Protein AF-A0A3Q1G202-F1 (afdb_monomer_lite)

Secondary structure (DSSP, 8-state):
--------TTS---S--SS---S-----S--PPS--S----HHHHHHHHHHHHHHTHHHHHHH--HHHHHHHHHHTTSS-HHHHHHHHH-TT--SHHHHHHHHHHHHHHTHHHHHHHHHHHHHHH-HHHHHHHH-GGGSHHHHHHHHHHHHHHHHHHHHHHHHHHHHHHHHHHHHHHHHHHHHHHHHHHHHHHHHHHHH-

Radius of gyration: 33.55 Å; chains: 1; bounding box: 78×54×104 Å

Structure (mmCIF, N/CA/C/O backbone):
data_AF-A0A3Q1G202-F1
#
_entry.id   AF-A0A3Q1G202-F1
#
loop_
_atom_site.group_PDB
_atom_site.id
_atom_site.type_symbol
_atom_site.label_atom_id
_atom_site.label_alt_id
_atom_site.label_comp_id
_atom_site.label_asym_id
_atom_site.label_entity_id
_atom_site.label_seq_id
_atom_site.pdbx_PDB_ins_code
_atom_site.Cartn_x
_atom_site.Cartn_y
_atom_site.Cartn_z
_atom_site.occupancy
_atom_site.B_iso_or_equiv
_atom_site.auth_seq_id
_atom_site.auth_comp_id
_atom_site.auth_asym_id
_atom_site.auth_atom_id
_atom_site.pdbx_PDB_model_num
ATOM 1 N N . MET A 1 1 ? -4.069 -26.116 20.748 1.00 33.44 1 MET A N 1
ATOM 2 C CA . MET A 1 1 ? -2.860 -25.272 20.845 1.00 33.44 1 MET A CA 1
ATOM 3 C C . MET A 1 1 ? -3.284 -23.835 20.591 1.00 33.44 1 MET A C 1
ATOM 5 O O . MET A 1 1 ? -3.444 -23.448 19.443 1.00 33.44 1 MET A O 1
ATOM 9 N N . LYS A 1 2 ? -3.619 -23.105 21.659 1.00 27.55 2 LYS A N 1
ATOM 10 C CA . LYS A 1 2 ? -3.972 -21.684 21.590 1.00 27.55 2 LYS A CA 1
ATOM 11 C C . LYS A 1 2 ? -2.649 -20.923 21.587 1.00 27.55 2 LYS A C 1
ATOM 13 O O . LYS A 1 2 ? -1.862 -21.095 22.508 1.00 27.55 2 LYS A O 1
ATOM 18 N N . SER A 1 3 ? -2.348 -20.213 20.509 1.00 28.31 3 SER A N 1
ATOM 19 C CA . SER A 1 3 ? -1.181 -19.338 20.449 1.00 28.31 3 SER A CA 1
ATOM 20 C C . SER A 1 3 ? -1.475 -18.108 21.297 1.00 28.31 3 SER A C 1
ATOM 22 O O . SER A 1 3 ? -2.272 -17.265 20.884 1.00 28.31 3 SER A O 1
ATOM 24 N N . ASP A 1 4 ? -0.859 -18.040 22.473 1.00 30.12 4 ASP A N 1
ATOM 25 C CA . ASP A 1 4 ? -0.839 -16.853 23.319 1.00 30.12 4 ASP A CA 1
ATOM 26 C C . ASP A 1 4 ? -0.170 -15.711 22.545 1.00 30.12 4 ASP A C 1
ATOM 28 O O . ASP A 1 4 ? 1.050 -15.662 22.372 1.00 30.12 4 ASP A O 1
ATOM 32 N N . ILE A 1 5 ? -0.986 -14.804 22.010 1.00 34.91 5 ILE A N 1
ATOM 33 C CA . ILE A 1 5 ? -0.511 -13.542 21.450 1.00 34.91 5 ILE A CA 1
ATOM 34 C C . ILE A 1 5 ? -0.214 -12.650 22.652 1.00 34.91 5 ILE A C 1
ATOM 36 O O . ILE A 1 5 ? -1.096 -11.996 23.201 1.00 34.91 5 ILE A O 1
ATOM 40 N N . SER A 1 6 ? 1.039 -12.680 23.099 1.00 29.59 6 SER A N 1
ATOM 41 C CA . SER A 1 6 ? 1.544 -11.744 24.097 1.00 29.59 6 SER A CA 1
ATOM 42 C C . SER A 1 6 ? 1.614 -10.355 23.457 1.00 29.59 6 SER A C 1
ATOM 44 O O . SER A 1 6 ? 2.534 -10.053 22.695 1.00 29.59 6 SER A O 1
ATOM 46 N N . PHE A 1 7 ? 0.595 -9.528 23.702 1.00 37.62 7 PHE A N 1
ATOM 47 C CA . PHE A 1 7 ? 0.649 -8.103 23.388 1.00 37.62 7 PHE A CA 1
ATOM 48 C C . PHE A 1 7 ? 1.690 -7.456 24.313 1.00 37.62 7 PHE A C 1
ATOM 50 O O . PHE A 1 7 ? 1.600 -7.631 25.530 1.00 37.62 7 PHE A O 1
ATOM 57 N N . PRO A 1 8 ? 2.688 -6.717 23.797 1.00 33.97 8 PRO A N 1
ATOM 58 C CA . PRO A 1 8 ? 3.604 -5.994 24.665 1.00 33.97 8 PRO A CA 1
ATOM 59 C C . PRO A 1 8 ? 2.806 -4.989 25.505 1.00 33.97 8 PRO A C 1
ATOM 61 O O . PRO A 1 8 ? 2.030 -4.204 24.962 1.00 33.97 8 PRO A O 1
ATOM 64 N N . SER A 1 9 ? 3.023 -4.995 26.824 1.00 36.91 9 SER A N 1
ATOM 65 C CA . SER A 1 9 ? 2.368 -4.164 27.853 1.00 36.91 9 SER A CA 1
ATOM 66 C C . SER A 1 9 ? 2.629 -2.649 27.731 1.00 36.91 9 SER A C 1
ATOM 68 O O . SER A 1 9 ? 2.714 -1.940 28.726 1.00 36.91 9 SER A O 1
ATOM 70 N N . SER A 1 10 ? 2.824 -2.137 26.517 1.00 40.72 10 SER A N 1
ATOM 71 C CA . SER A 1 10 ? 3.106 -0.731 26.204 1.00 40.72 10 SER A CA 1
ATOM 72 C C . SER A 1 10 ? 1.945 -0.028 25.493 1.00 40.72 10 SER A C 1
ATOM 74 O O . SER A 1 10 ? 2.106 1.107 25.054 1.00 40.72 10 SER A O 1
ATOM 76 N N . ILE A 1 11 ? 0.783 -0.675 25.376 1.00 43.31 11 ILE A N 1
ATOM 77 C CA . ILE A 1 11 ? -0.417 -0.063 24.800 1.00 43.31 11 ILE A CA 1
ATOM 78 C C . ILE A 1 11 ? -1.182 0.593 25.953 1.00 43.31 11 ILE A C 1
ATOM 80 O O . ILE A 1 11 ? -1.826 -0.083 26.751 1.00 43.31 11 ILE A O 1
ATOM 84 N N . CYS A 1 12 ? -0.987 1.904 26.095 1.00 35.84 12 CYS A N 1
ATOM 85 C CA . CYS A 1 12 ? -1.472 2.732 27.196 1.00 35.84 12 CYS A CA 1
ATOM 86 C C . CYS A 1 12 ? -2.980 2.547 27.444 1.00 35.84 12 CYS A C 1
ATOM 88 O O . CYS A 1 12 ? -3.797 2.811 26.566 1.00 35.84 12 CYS A O 1
ATOM 90 N N . THR A 1 13 ? -3.348 2.118 28.651 1.00 47.34 13 THR A N 1
ATOM 91 C CA . THR A 1 13 ? -4.742 1.915 29.087 1.00 47.34 13 THR A CA 1
ATOM 92 C C . THR A 1 13 ? -5.104 2.711 30.346 1.00 47.34 13 THR A C 1
ATOM 94 O O . THR A 1 13 ? -6.058 2.347 31.029 1.00 47.34 13 THR A O 1
ATOM 97 N N . ASN A 1 14 ? -4.388 3.795 30.684 1.00 30.72 14 ASN A N 1
ATOM 98 C CA . ASN A 1 14 ? -4.535 4.435 32.000 1.00 30.72 14 ASN A CA 1
ATOM 99 C C . ASN A 1 14 ? -5.108 5.877 31.956 1.00 30.72 14 ASN A C 1
ATOM 101 O O . ASN A 1 14 ? -4.586 6.699 31.202 1.00 30.72 14 ASN A O 1
ATOM 105 N N . PRO A 1 15 ? -6.102 6.240 32.804 1.00 38.00 15 PRO A N 1
ATOM 106 C CA . PRO A 1 15 ? -6.688 7.591 32.908 1.00 38.00 15 PRO A CA 1
ATOM 107 C C . PRO A 1 15 ? -5.751 8.681 33.470 1.00 38.00 15 PRO A C 1
ATOM 109 O O . PRO A 1 15 ? -6.169 9.821 33.657 1.00 38.00 15 PRO A O 1
ATOM 112 N N . GLN A 1 16 ? -4.490 8.346 33.753 1.00 31.84 16 GLN A N 1
ATOM 113 C CA . GLN A 1 16 ? -3.462 9.230 34.301 1.00 31.84 16 GLN A CA 1
ATOM 114 C C . GLN A 1 16 ? -2.344 9.503 33.274 1.00 31.84 16 GLN A C 1
ATOM 116 O O . GLN A 1 16 ? -1.189 9.147 33.471 1.00 31.84 16 GLN A O 1
ATOM 121 N N . CYS A 1 17 ? -2.670 10.272 32.230 1.00 40.09 17 CYS A N 1
ATOM 122 C CA . CYS A 1 17 ? -1.770 11.340 31.750 1.00 40.09 17 CYS A CA 1
ATOM 123 C C . CYS A 1 17 ? -1.641 12.485 32.787 1.00 40.09 17 CYS A C 1
ATOM 125 O O . CYS A 1 17 ? -1.029 13.517 32.529 1.00 40.09 17 CYS A O 1
ATOM 127 N N . LEU A 1 18 ? -2.256 12.320 33.958 1.00 38.56 18 LEU A N 1
ATOM 128 C CA . LEU A 1 18 ? -2.233 13.212 35.099 1.00 38.56 18 LEU A CA 1
ATOM 129 C C . LEU A 1 18 ? -1.192 12.676 36.091 1.00 38.56 18 LEU A C 1
ATOM 131 O O . LEU A 1 18 ? -1.408 11.633 36.702 1.00 38.56 18 LEU A O 1
ATOM 135 N N . SER A 1 19 ? -0.102 13.429 36.243 1.00 39.50 19 SER A N 1
ATOM 136 C CA . SER A 1 19 ? 0.925 13.319 37.294 1.00 39.50 19 SER A CA 1
ATOM 137 C C . SER A 1 19 ? 2.091 12.348 37.040 1.00 39.50 19 SER A C 1
ATOM 139 O O . SER A 1 19 ? 2.011 11.164 37.343 1.00 39.50 19 SER A O 1
ATOM 141 N N . GLY A 1 20 ? 3.243 12.901 36.636 1.00 32.16 20 GLY A N 1
ATOM 142 C CA . GLY A 1 20 ? 4.556 12.344 36.997 1.00 32.16 20 GLY A CA 1
ATOM 143 C C . GLY A 1 20 ? 5.534 12.144 35.840 1.00 32.16 20 GLY A C 1
ATOM 144 O O . GLY A 1 20 ? 5.284 11.374 34.922 1.00 32.16 20 GLY A O 1
ATOM 145 N N . GLU A 1 21 ? 6.663 12.842 35.914 1.00 39.19 21 GLU A N 1
ATOM 146 C CA . GLU A 1 21 ? 7.720 12.938 34.906 1.00 39.19 21 GLU A CA 1
ATOM 147 C C . GLU A 1 21 ? 8.495 11.623 34.672 1.00 39.19 21 GLU A C 1
ATOM 149 O O . GLU A 1 21 ? 8.885 10.931 35.611 1.00 39.19 21 GLU A O 1
ATOM 154 N N . GLY A 1 22 ? 8.773 11.303 33.401 1.00 32.75 22 GLY A N 1
ATOM 155 C CA . GLY A 1 22 ? 9.654 10.210 32.971 1.00 32.75 22 GLY A CA 1
ATOM 156 C C . GLY A 1 22 ? 9.827 10.170 31.439 1.00 32.75 22 GLY A C 1
ATOM 157 O O . GLY A 1 22 ? 8.909 10.562 30.712 1.00 32.75 22 GLY A O 1
ATOM 158 N N . PRO A 1 23 ? 10.978 9.714 30.896 1.00 36.84 23 PRO A N 1
ATOM 159 C CA . PRO A 1 23 ? 11.325 9.886 29.486 1.00 36.84 23 PRO A CA 1
ATOM 160 C C . PRO A 1 23 ? 10.721 8.770 28.625 1.00 36.84 23 PRO A C 1
ATOM 162 O O . PRO A 1 23 ? 11.431 7.916 28.101 1.00 36.84 23 PRO A O 1
ATOM 165 N N . LYS A 1 24 ? 9.394 8.759 28.484 1.00 36.34 24 LYS A N 1
ATOM 166 C CA . LYS A 1 24 ? 8.676 8.035 27.421 1.00 36.34 24 LYS A CA 1
ATOM 167 C C . LYS A 1 24 ? 7.464 8.844 26.969 1.00 36.34 24 LYS A C 1
ATOM 169 O O . LYS A 1 24 ? 6.324 8.408 27.069 1.00 36.34 24 LYS A O 1
ATOM 174 N N . GLN A 1 25 ? 7.729 10.032 26.439 1.00 38.44 25 GLN A N 1
ATOM 175 C CA . GLN A 1 25 ? 6.770 10.745 25.603 1.00 38.44 25 GLN A CA 1
ATOM 176 C C . GLN A 1 25 ? 6.747 10.064 24.230 1.00 38.44 25 GLN A C 1
ATOM 178 O O . GLN A 1 25 ? 7.505 10.427 23.335 1.00 38.44 25 GLN A O 1
ATOM 183 N N . LYS A 1 26 ? 5.895 9.048 24.052 1.00 36.88 26 LYS A N 1
ATOM 184 C CA . LYS A 1 26 ? 5.376 8.769 22.711 1.00 36.88 26 LYS A CA 1
ATOM 185 C C . LYS A 1 26 ? 4.247 9.762 22.481 1.00 36.88 26 LYS A C 1
ATOM 187 O O . LYS A 1 26 ? 3.164 9.645 23.042 1.00 36.88 26 LYS A O 1
ATOM 192 N N . VAL A 1 27 ? 4.608 10.806 21.751 1.00 37.03 27 VAL A N 1
ATOM 193 C CA . VAL A 1 27 ? 3.749 11.879 21.265 1.00 37.03 27 VAL A CA 1
ATOM 194 C C . VAL A 1 27 ? 2.570 11.270 20.507 1.00 37.03 27 VAL A C 1
ATOM 196 O O . VAL A 1 27 ? 2.770 10.419 19.645 1.00 37.03 27 VAL A O 1
ATOM 199 N N . CYS A 1 28 ? 1.355 11.718 20.822 1.00 34.19 28 CYS A N 1
ATOM 200 C CA . CYS A 1 28 ? 0.186 11.525 19.974 1.00 34.19 28 CYS A CA 1
ATOM 201 C C . CYS A 1 28 ? 0.532 12.035 18.567 1.00 34.19 28 CYS A C 1
ATOM 203 O O . CYS A 1 28 ? 0.792 13.231 18.407 1.00 34.19 28 CYS A O 1
ATOM 205 N N . LEU A 1 29 ? 0.573 11.160 17.560 1.00 37.09 29 LEU A N 1
ATOM 206 C CA . LEU A 1 29 ? 0.795 11.553 16.168 1.00 37.09 29 LEU A CA 1
ATOM 207 C C . LEU A 1 29 ? -0.446 12.263 15.613 1.00 37.09 29 LEU A C 1
ATOM 209 O O . LEU A 1 29 ? -1.260 11.689 14.915 1.00 37.09 29 LEU A O 1
ATOM 213 N N . PHE A 1 30 ? -0.568 13.533 15.985 1.00 37.12 30 PHE A N 1
ATOM 214 C CA . PHE A 1 30 ? -1.149 14.640 15.225 1.00 37.12 30 PHE A CA 1
ATOM 215 C C . PHE A 1 30 ? -0.473 15.913 15.759 1.00 37.12 30 PHE A C 1
ATOM 217 O O . PHE A 1 30 ? -1.104 16.829 16.286 1.00 37.12 30 PHE A O 1
ATOM 224 N N . ARG A 1 31 ? 0.866 15.940 15.735 1.00 35.56 31 ARG A N 1
ATOM 225 C CA . ARG A 1 31 ? 1.614 17.132 16.136 1.00 35.56 31 ARG A CA 1
ATOM 226 C C . ARG A 1 31 ? 1.582 18.104 14.961 1.00 35.56 31 ARG A C 1
ATOM 228 O O . ARG A 1 31 ? 2.253 17.876 13.960 1.00 35.56 31 ARG A O 1
ATOM 235 N N . GLY A 1 32 ? 0.769 19.153 15.090 1.00 34.50 32 GLY A N 1
ATOM 236 C CA . GLY A 1 32 ? 0.742 20.276 14.159 1.00 34.50 32 GLY A CA 1
ATOM 237 C C . GLY A 1 32 ? 2.158 20.781 13.877 1.00 34.50 32 GLY A C 1
ATOM 238 O O . GLY A 1 32 ? 2.907 21.103 14.802 1.00 34.50 32 GLY A O 1
ATOM 239 N N . GLY A 1 33 ? 2.527 20.778 12.596 1.00 30.11 33 GLY A N 1
ATOM 240 C CA . GLY A 1 33 ? 3.707 21.472 12.091 1.00 30.11 33 GLY A CA 1
ATOM 241 C C . GLY A 1 33 ? 3.493 22.990 12.097 1.00 30.11 33 GLY A C 1
ATOM 242 O O . GLY A 1 33 ? 2.350 23.440 12.209 1.00 30.11 33 GLY A O 1
ATOM 243 N N . PRO A 1 34 ? 4.576 23.782 12.014 1.00 34.47 34 PRO A N 1
ATOM 244 C CA . PRO A 1 34 ? 4.500 25.231 12.083 1.00 34.47 34 PRO A CA 1
ATOM 245 C C . PRO A 1 34 ? 3.726 25.778 10.886 1.00 34.47 34 PRO A C 1
ATOM 247 O O . PRO A 1 34 ? 3.812 25.270 9.768 1.00 34.47 34 PRO A O 1
ATOM 250 N N . GLU A 1 35 ? 2.960 26.812 11.190 1.00 37.78 35 GLU A N 1
ATOM 251 C CA . GLU A 1 35 ? 1.991 27.481 10.339 1.00 37.78 35 GLU A CA 1
ATOM 252 C C . GLU A 1 35 ? 2.574 27.804 8.958 1.00 37.78 35 GLU A C 1
ATOM 254 O O . GLU A 1 35 ? 3.438 28.662 8.792 1.00 37.78 35 GLU A O 1
ATOM 259 N N . THR A 1 36 ? 2.094 27.067 7.964 1.00 35.00 36 THR A N 1
ATOM 260 C CA . THR A 1 36 ? 2.139 27.438 6.552 1.00 35.00 36 THR A CA 1
ATOM 261 C C . THR A 1 36 ? 0.691 27.409 6.081 1.00 35.00 36 THR A C 1
ATOM 263 O O . THR A 1 36 ? -0.061 26.512 6.463 1.00 35.00 36 THR A O 1
ATOM 266 N N . GLU A 1 37 ? 0.283 28.464 5.382 1.00 43.03 37 GLU A N 1
ATOM 267 C CA . GLU A 1 37 ? -1.092 28.812 5.007 1.00 43.03 37 GLU A CA 1
ATOM 268 C C . GLU A 1 37 ? -1.784 27.748 4.131 1.00 43.03 37 GLU A C 1
ATOM 270 O O . GLU A 1 37 ? -1.999 27.957 2.945 1.00 43.03 37 GLU A O 1
ATOM 275 N N . ASP A 1 38 ? -2.177 26.622 4.724 1.00 41.91 38 ASP A N 1
ATOM 276 C CA . ASP A 1 38 ? -3.130 25.672 4.145 1.00 41.91 38 ASP A CA 1
ATOM 277 C C . ASP A 1 38 ? -4.126 25.263 5.238 1.00 41.91 38 ASP A C 1
ATOM 279 O O . ASP A 1 38 ? -3.951 24.299 6.000 1.00 41.91 38 ASP A O 1
ATOM 283 N N . SER A 1 39 ? -5.157 26.099 5.383 1.00 43.28 39 SER A N 1
ATOM 284 C CA . SER A 1 39 ? -6.209 25.964 6.392 1.00 43.28 39 SER A CA 1
ATOM 285 C C . SER A 1 39 ? -7.243 24.925 5.953 1.00 43.28 39 SER A C 1
ATOM 287 O O . SER A 1 39 ? -8.406 25.238 5.727 1.00 43.28 39 SER A O 1
ATOM 289 N N . LEU A 1 40 ? -6.804 23.674 5.818 1.00 46.91 40 LEU A N 1
ATOM 290 C CA . LEU A 1 40 ? -7.715 22.535 5.812 1.00 46.91 40 LEU A CA 1
ATOM 291 C C . LEU A 1 40 ? -8.044 22.185 7.260 1.00 46.91 40 LEU A C 1
ATOM 293 O O . LEU A 1 40 ? -7.155 21.909 8.078 1.00 46.91 40 LEU A O 1
ATOM 297 N N . THR A 1 41 ? -9.331 22.215 7.577 1.00 54.09 41 THR A N 1
ATOM 298 C CA . THR A 1 41 ? -9.874 21.843 8.878 1.00 54.09 41 THR A CA 1
ATOM 299 C C . THR A 1 41 ? -9.540 20.376 9.196 1.00 54.09 41 THR A C 1
ATOM 301 O O . THR A 1 41 ? -9.377 19.538 8.310 1.00 54.09 41 THR A O 1
ATOM 304 N N . PHE A 1 42 ? -9.412 20.028 10.481 1.00 54.94 42 PHE A N 1
ATOM 305 C CA . PHE A 1 42 ? -9.111 18.653 10.923 1.00 54.94 42 PHE A CA 1
ATOM 306 C C . PHE A 1 42 ? -10.007 17.559 10.282 1.00 54.94 42 PHE A C 1
ATOM 308 O O . PHE A 1 42 ? -9.477 16.498 9.942 1.00 54.94 42 PHE A O 1
ATOM 315 N N . PRO A 1 43 ? -11.319 17.788 10.052 1.00 58.31 43 PRO A N 1
ATOM 316 C CA . PRO A 1 43 ? -12.175 16.864 9.304 1.00 58.31 43 PRO A CA 1
ATOM 317 C C . PRO A 1 43 ? -11.774 16.694 7.831 1.00 58.31 43 PRO A C 1
ATOM 319 O O . PRO A 1 43 ? -11.769 15.569 7.343 1.00 58.31 43 PRO A O 1
ATOM 322 N N . GLU A 1 44 ? -11.391 17.770 7.138 1.00 58.97 44 GLU A N 1
ATOM 323 C CA . GLU A 1 44 ? -10.982 17.721 5.722 1.00 58.97 44 GLU A CA 1
ATOM 324 C C . GLU A 1 44 ? -9.701 16.900 5.545 1.00 58.97 44 GLU A C 1
ATOM 326 O O . GLU A 1 44 ? -9.630 16.041 4.670 1.00 58.97 44 GLU A O 1
ATOM 331 N N . ARG A 1 45 ? -8.733 17.047 6.459 1.00 65.81 45 ARG A N 1
ATOM 332 C CA . ARG A 1 45 ? -7.525 16.201 6.473 1.00 65.81 45 ARG A CA 1
ATOM 333 C C . ARG A 1 45 ? -7.831 14.722 6.731 1.00 65.81 45 ARG A C 1
ATOM 335 O O . ARG A 1 45 ? -7.111 13.851 6.244 1.00 65.81 45 ARG 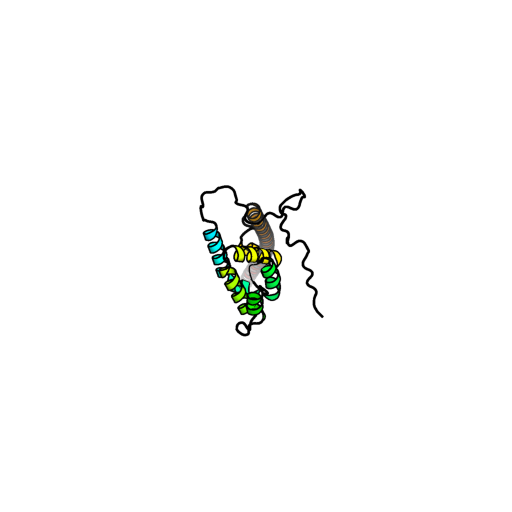A O 1
ATOM 342 N N . CYS A 1 46 ? -8.871 14.423 7.511 1.00 71.00 46 CYS A N 1
ATOM 343 C CA . CYS A 1 46 ? -9.298 13.043 7.743 1.00 71.00 46 CYS A CA 1
ATOM 344 C C . CYS A 1 46 ? -9.933 12.428 6.490 1.00 71.00 46 CYS A C 1
ATOM 346 O O . CYS A 1 46 ? -9.642 11.275 6.179 1.00 71.00 46 CYS A O 1
ATOM 348 N N . GLU A 1 47 ? -10.761 13.184 5.768 1.00 74.25 47 GLU A N 1
ATOM 349 C CA . GLU A 1 47 ? -11.342 12.729 4.498 1.00 74.25 47 GLU A CA 1
ATOM 350 C C . GLU A 1 47 ? -10.259 12.506 3.435 1.00 74.25 47 GLU A C 1
ATOM 352 O O . GLU A 1 47 ? -10.229 11.440 2.827 1.00 74.25 47 GLU A O 1
ATOM 357 N N . GLU A 1 48 ? -9.283 13.409 3.296 1.00 74.69 48 GLU A N 1
ATOM 358 C CA . GLU A 1 48 ? -8.164 13.222 2.356 1.00 74.69 48 GLU A CA 1
ATOM 359 C C . GLU A 1 48 ? -7.360 11.942 2.625 1.00 74.69 48 GLU A C 1
ATOM 361 O O . GLU A 1 48 ? -6.942 11.235 1.703 1.00 74.69 48 GLU A O 1
ATOM 366 N N . LEU A 1 49 ? -7.120 11.622 3.898 1.00 76.12 49 LEU A N 1
ATOM 367 C CA . LEU A 1 49 ? -6.427 10.393 4.279 1.00 76.12 49 LEU A CA 1
ATOM 368 C C . LEU A 1 49 ? -7.286 9.155 4.011 1.00 76.12 49 LEU A C 1
ATOM 370 O O . LEU A 1 49 ? -6.759 8.149 3.530 1.00 76.12 49 LEU A O 1
ATOM 374 N N . TRP A 1 50 ? -8.593 9.220 4.262 1.00 85.31 50 TRP A N 1
ATOM 375 C CA . TRP A 1 50 ? -9.513 8.149 3.882 1.00 85.31 50 TRP A CA 1
ATOM 376 C C . TRP A 1 50 ? -9.580 7.950 2.367 1.00 85.31 50 TRP A C 1
ATOM 378 O O . TRP A 1 50 ? -9.594 6.804 1.919 1.00 85.31 50 TRP A O 1
ATOM 388 N N . ASP A 1 51 ? -9.526 9.017 1.573 1.00 83.19 51 ASP A N 1
ATOM 389 C CA . ASP A 1 51 ? -9.476 8.938 0.112 1.00 83.19 51 ASP A CA 1
ATOM 390 C C . ASP A 1 51 ? -8.195 8.247 -0.375 1.00 83.19 51 ASP A C 1
ATOM 392 O O . ASP A 1 51 ? -8.234 7.399 -1.274 1.00 83.19 51 ASP A O 1
ATOM 396 N N . ARG A 1 52 ? -7.051 8.516 0.270 1.00 80.44 52 ARG A N 1
ATOM 397 C CA . ARG A 1 52 ? -5.801 7.778 0.007 1.00 80.44 52 ARG A CA 1
ATOM 398 C C . ARG A 1 52 ? -5.932 6.300 0.364 1.00 80.44 52 ARG A C 1
ATOM 400 O O . ARG A 1 52 ? -5.506 5.447 -0.419 1.00 80.44 52 ARG A O 1
ATOM 407 N N . VAL A 1 53 ? -6.529 5.990 1.516 1.00 85.38 53 VAL A N 1
ATOM 408 C CA . VAL A 1 53 ? -6.813 4.611 1.948 1.00 85.38 53 VAL A CA 1
ATOM 409 C C . VAL A 1 53 ? -7.715 3.902 0.937 1.00 85.38 53 VAL A C 1
ATOM 411 O O . VAL A 1 53 ? -7.424 2.762 0.566 1.00 85.38 53 VAL A O 1
ATOM 414 N N . GLU A 1 54 ? -8.743 4.579 0.423 1.00 86.44 54 GLU A N 1
ATOM 415 C CA . GLU A 1 54 ? -9.646 4.041 -0.594 1.00 86.44 54 GLU A CA 1
ATOM 416 C C . GLU A 1 54 ? -8.906 3.781 -1.918 1.00 86.44 54 GLU A C 1
ATOM 418 O O . GLU A 1 54 ? -9.030 2.701 -2.503 1.00 86.44 54 GLU A O 1
ATOM 423 N N . GLY A 1 55 ? -8.024 4.697 -2.336 1.00 83.50 55 GLY A N 1
ATOM 424 C CA . GLY A 1 55 ? -7.187 4.540 -3.531 1.00 83.50 55 GLY A CA 1
ATOM 425 C C . GLY A 1 55 ? -6.292 3.291 -3.505 1.00 83.50 55 GLY A C 1
ATOM 426 O O . GLY A 1 55 ? -6.062 2.650 -4.536 1.00 83.50 55 GLY A O 1
ATOM 427 N N . VAL A 1 56 ? -5.827 2.870 -2.323 1.00 83.75 56 VAL A N 1
ATOM 428 C CA . VAL A 1 56 ? -5.038 1.634 -2.148 1.00 83.75 56 VAL A CA 1
ATOM 429 C C . VAL A 1 56 ? -5.817 0.487 -1.498 1.00 83.75 56 VAL A C 1
ATOM 431 O O . VAL A 1 56 ? -5.225 -0.554 -1.193 1.00 83.75 56 VAL A O 1
ATOM 434 N N . ARG A 1 57 ? -7.145 0.591 -1.367 1.00 88.00 57 ARG A N 1
ATOM 435 C CA . ARG A 1 57 ? -8.001 -0.402 -0.690 1.00 88.00 57 ARG A CA 1
ATOM 436 C C . ARG A 1 57 ? -7.812 -1.822 -1.210 1.00 88.00 57 ARG A C 1
ATOM 438 O O . ARG A 1 57 ? -7.707 -2.767 -0.430 1.00 88.00 57 ARG A O 1
ATOM 445 N N . HIS A 1 58 ? -7.700 -1.987 -2.526 1.00 84.56 58 HIS A N 1
ATOM 446 C CA . HIS A 1 58 ? -7.428 -3.277 -3.175 1.00 84.56 58 HIS A CA 1
ATOM 447 C C . HIS A 1 58 ? -6.112 -3.943 -2.717 1.00 84.56 58 HIS A C 1
ATOM 449 O O . HIS A 1 58 ? -6.024 -5.169 -2.654 1.00 84.56 58 HIS A O 1
ATOM 455 N N . LYS A 1 59 ? -5.078 -3.158 -2.386 1.00 84.12 59 LYS A N 1
ATOM 456 C CA . LYS A 1 59 ? -3.808 -3.657 -1.837 1.00 84.12 59 LYS A CA 1
ATOM 457 C C . LYS A 1 59 ? -3.950 -3.931 -0.347 1.00 84.12 59 LYS A C 1
ATOM 459 O O . LYS A 1 59 ? -3.585 -5.020 0.090 1.00 84.12 59 LYS A O 1
ATOM 464 N N . LEU A 1 60 ? -4.537 -2.991 0.396 1.00 86.12 60 LEU A N 1
ATOM 465 C CA . LEU A 1 60 ? -4.740 -3.095 1.841 1.00 86.12 60 LEU A CA 1
ATOM 466 C C . LEU A 1 60 ? -5.554 -4.336 2.213 1.00 86.12 60 LEU A C 1
ATOM 468 O O . LEU A 1 60 ? -5.100 -5.170 2.986 1.00 86.12 60 LEU A O 1
ATOM 472 N N . THR A 1 61 ? -6.710 -4.544 1.593 1.00 88.00 61 THR A N 1
ATOM 473 C CA . THR A 1 61 ? -7.581 -5.700 1.883 1.00 88.00 61 THR A CA 1
ATOM 474 C C . THR A 1 61 ? -6.917 -7.061 1.630 1.00 88.00 61 THR A C 1
ATOM 476 O O . THR A 1 61 ? -7.295 -8.062 2.240 1.00 88.00 61 THR A O 1
ATOM 479 N N . ARG A 1 62 ? -5.891 -7.129 0.771 1.00 85.00 62 ARG A N 1
ATOM 480 C CA . ARG A 1 62 ? -5.127 -8.363 0.521 1.00 85.00 62 ARG A CA 1
ATOM 481 C C . ARG A 1 62 ? -4.120 -8.678 1.618 1.00 85.00 62 ARG A C 1
ATOM 483 O O . ARG A 1 62 ? -3.888 -9.861 1.886 1.00 85.00 62 ARG A O 1
ATOM 490 N N . ILE A 1 63 ? -3.521 -7.653 2.216 1.00 82.75 63 ILE A N 1
ATOM 491 C CA . ILE A 1 63 ? -2.462 -7.793 3.222 1.00 82.75 63 ILE A CA 1
ATOM 492 C C . ILE A 1 63 ? -3.001 -7.762 4.653 1.00 82.75 63 ILE A C 1
ATOM 494 O O . ILE A 1 63 ? -2.445 -8.433 5.521 1.00 82.75 63 ILE A O 1
ATOM 498 N N . LEU A 1 64 ? -4.096 -7.032 4.880 1.00 85.81 64 LEU A N 1
ATOM 499 C CA . LEU A 1 64 ? -4.708 -6.875 6.187 1.00 85.81 64 LEU A CA 1
ATOM 500 C C . LEU A 1 64 ? -5.279 -8.212 6.650 1.00 85.81 64 LEU A C 1
ATOM 502 O O . LEU A 1 64 ? -5.918 -8.955 5.896 1.00 85.81 64 LEU A O 1
ATOM 506 N N . ASN A 1 65 ? -5.055 -8.506 7.925 1.00 83.81 65 ASN A N 1
ATOM 507 C CA . ASN A 1 65 ? -5.659 -9.644 8.590 1.00 83.81 65 ASN A CA 1
ATOM 508 C C . ASN A 1 65 ? -6.603 -9.141 9.689 1.00 83.81 65 ASN A C 1
ATOM 510 O O . ASN A 1 65 ? -6.116 -8.773 10.760 1.00 83.81 65 ASN A O 1
ATOM 514 N N . PRO A 1 66 ? -7.929 -9.154 9.455 1.00 84.81 66 PRO A N 1
ATOM 515 C CA . PRO A 1 66 ? -8.909 -8.652 10.414 1.00 84.81 66 PRO A CA 1
ATOM 516 C C . PRO A 1 66 ? -8.764 -9.278 11.800 1.00 84.81 66 PRO A C 1
ATOM 518 O O . PRO A 1 66 ? -8.748 -8.554 12.781 1.00 84.81 66 PRO A O 1
ATOM 521 N N . ALA A 1 67 ? -8.497 -10.586 11.883 1.00 83.75 67 ALA A N 1
ATOM 522 C CA . ALA A 1 67 ? -8.343 -11.297 13.157 1.00 83.75 67 ALA A CA 1
ATOM 523 C C . ALA A 1 67 ? -7.157 -10.814 14.016 1.00 83.75 67 ALA A C 1
ATOM 525 O O . ALA A 1 67 ? -7.107 -11.091 15.209 1.00 83.75 67 ALA A O 1
ATOM 526 N N . LYS A 1 68 ? -6.175 -10.124 13.418 1.00 82.75 68 LYS A N 1
ATOM 527 C CA . LYS A 1 68 ? -5.062 -9.503 14.158 1.00 82.75 68 LYS A CA 1
ATOM 528 C C . LYS A 1 68 ? -5.359 -8.062 14.566 1.00 82.75 68 LYS A C 1
ATOM 530 O O . LYS A 1 68 ? -4.757 -7.563 15.509 1.00 82.75 68 LYS A O 1
ATOM 535 N N . LEU A 1 69 ? -6.251 -7.398 13.836 1.00 82.56 69 LEU A N 1
ATOM 536 C CA . LEU A 1 69 ? -6.556 -5.981 13.996 1.00 82.56 69 LEU A CA 1
ATOM 537 C C . LEU A 1 69 ? -7.728 -5.768 14.956 1.00 82.56 69 LEU A C 1
ATOM 539 O O . LEU A 1 69 ? -7.658 -4.865 15.784 1.00 82.56 69 LEU A O 1
ATOM 543 N N . THR A 1 70 ? -8.765 -6.612 14.902 1.00 83.62 70 THR A N 1
ATOM 544 C CA . THR A 1 70 ? -9.979 -6.454 15.720 1.00 83.62 70 THR A CA 1
ATOM 545 C C . THR A 1 70 ? -9.716 -6.362 17.228 1.00 83.62 70 THR A C 1
ATOM 547 O O . THR A 1 70 ? -10.305 -5.472 17.842 1.00 83.62 70 THR A O 1
ATOM 550 N N . PRO A 1 71 ? -8.779 -7.115 17.850 1.00 81.69 71 PRO A N 1
ATOM 551 C CA . PRO A 1 71 ? -8.548 -6.985 19.292 1.00 81.69 71 PRO A CA 1
ATOM 552 C C . PRO A 1 71 ? -7.985 -5.609 19.674 1.00 81.69 71 PRO A C 1
ATOM 554 O O . PRO A 1 71 ? -8.362 -5.030 20.691 1.00 81.69 71 PRO A O 1
ATOM 557 N N . TYR A 1 72 ? -7.108 -5.060 18.829 1.00 79.00 72 TYR A N 1
ATOM 558 C CA . TYR A 1 72 ? -6.531 -3.733 19.029 1.00 79.00 72 TYR A CA 1
ATOM 559 C C . TYR A 1 72 ? -7.572 -2.629 18.794 1.00 79.00 72 TYR A C 1
ATOM 561 O O . TYR A 1 72 ? -7.708 -1.710 19.596 1.00 79.00 72 TYR A O 1
ATOM 569 N N . LEU A 1 73 ? -8.382 -2.757 17.745 1.00 83.62 73 LEU A N 1
ATOM 570 C CA . LEU A 1 73 ? -9.446 -1.798 17.445 1.00 83.62 73 LEU A CA 1
ATOM 571 C C . LEU A 1 73 ? -10.533 -1.779 18.544 1.00 83.62 73 LEU A C 1
ATOM 573 O O . LEU A 1 73 ? -11.039 -0.708 18.894 1.00 83.62 73 LEU A O 1
ATOM 577 N N . ARG A 1 74 ? -10.833 -2.929 19.168 1.00 83.31 74 ARG A N 1
ATOM 578 C CA . ARG A 1 74 ? -11.680 -2.995 20.373 1.00 83.31 74 ARG A CA 1
ATOM 579 C C . ARG A 1 74 ? -11.047 -2.275 21.560 1.00 83.31 74 ARG A C 1
ATOM 581 O O . ARG A 1 74 ? -11.737 -1.537 22.263 1.00 83.31 74 ARG A O 1
ATOM 588 N N . GLN A 1 75 ? -9.737 -2.425 21.766 1.00 75.69 75 GLN A N 1
ATOM 589 C CA . GLN A 1 75 ? -9.007 -1.710 22.820 1.00 75.69 75 GLN A CA 1
ATOM 590 C C . GLN A 1 75 ? -9.071 -0.185 22.632 1.00 75.69 75 GLN A C 1
ATOM 592 O O . GLN A 1 75 ? -9.261 0.549 23.603 1.00 75.69 75 GLN A O 1
ATOM 597 N N . CYS A 1 76 ? -8.998 0.288 21.387 1.00 75.69 76 CYS A N 1
ATOM 598 C CA . CYS A 1 76 ? -9.154 1.701 21.033 1.00 75.69 76 CYS A CA 1
ATOM 599 C C . CYS A 1 76 ? -10.608 2.212 21.131 1.00 75.69 76 CYS A C 1
ATOM 601 O O . CYS A 1 76 ? -10.851 3.409 20.945 1.00 75.69 76 CYS A O 1
ATOM 603 N N . LYS A 1 77 ? -11.579 1.336 21.440 1.00 80.88 77 LYS A N 1
ATOM 604 C CA . LYS A 1 77 ? -13.021 1.639 21.488 1.00 80.88 77 LYS A CA 1
ATOM 605 C C . LYS A 1 77 ? -13.522 2.283 20.192 1.00 80.88 77 LYS A C 1
ATOM 607 O O . LYS A 1 77 ? -14.253 3.278 20.242 1.00 80.88 77 LYS A O 1
ATOM 612 N N . VAL A 1 78 ? -13.044 1.773 19.055 1.00 85.44 78 VAL A N 1
ATOM 613 C CA . VAL A 1 78 ? -13.520 2.167 17.718 1.00 85.44 78 VAL A CA 1
ATOM 614 C C . VAL A 1 78 ? -14.417 1.105 17.096 1.00 85.44 78 VAL A C 1
ATOM 616 O O . VAL A 1 78 ? -15.212 1.435 16.234 1.00 85.44 78 VAL A O 1
ATOM 619 N N . ILE A 1 79 ? -14.320 -0.142 17.547 1.00 86.62 79 ILE A N 1
ATOM 620 C CA . ILE A 1 79 ? -15.258 -1.211 17.200 1.00 86.62 79 ILE A CA 1
ATOM 621 C C . ILE A 1 79 ? -15.697 -1.910 18.486 1.00 86.62 79 ILE A C 1
ATOM 623 O O . ILE A 1 79 ? -14.943 -1.922 19.470 1.00 86.62 79 ILE A O 1
ATOM 627 N N . ASP A 1 80 ? -16.894 -2.482 18.488 1.00 87.31 80 ASP A N 1
ATOM 628 C CA . ASP A 1 80 ? -17.410 -3.265 19.609 1.00 87.31 80 ASP A CA 1
ATOM 629 C C . ASP A 1 80 ? -17.315 -4.788 19.367 1.00 87.31 80 ASP A C 1
ATOM 631 O O . ASP A 1 80 ? -16.633 -5.262 18.456 1.00 87.31 80 ASP A O 1
ATOM 635 N N . GLU A 1 81 ? -17.912 -5.577 20.265 1.00 85.69 81 GLU A N 1
ATOM 636 C CA . GLU A 1 81 ? -17.948 -7.043 20.147 1.00 85.69 81 GLU A CA 1
ATOM 637 C C . GLU A 1 81 ? -18.779 -7.508 18.956 1.00 85.69 81 GLU A C 1
ATOM 639 O O . GLU A 1 81 ? -18.425 -8.482 18.297 1.00 85.69 81 GLU A O 1
ATOM 644 N N . GLN A 1 82 ? -19.854 -6.780 18.662 1.00 87.12 82 GLN A N 1
ATOM 645 C CA . GLN A 1 82 ? -20.764 -7.102 17.579 1.00 87.12 82 GLN A CA 1
ATOM 646 C C . GLN A 1 82 ? -20.107 -6.824 16.224 1.00 87.12 82 GLN A C 1
ATOM 648 O O . GLN A 1 82 ? -20.182 -7.668 15.334 1.00 87.12 82 GLN A O 1
ATOM 653 N N . ASP A 1 83 ? -19.406 -5.699 16.091 1.00 88.69 83 ASP A N 1
ATOM 654 C CA . ASP A 1 83 ? -18.602 -5.352 14.920 1.00 88.69 83 ASP A CA 1
ATOM 655 C C . ASP A 1 83 ? -17.492 -6.387 14.674 1.00 88.69 83 ASP A C 1
ATOM 657 O O . ASP A 1 83 ? -17.238 -6.791 13.535 1.00 88.69 83 ASP A O 1
ATOM 661 N N . GLU A 1 84 ? -16.815 -6.842 15.737 1.00 87.12 84 GLU A N 1
ATOM 662 C CA . GLU A 1 84 ? -15.800 -7.893 15.631 1.00 87.12 84 GLU A CA 1
ATOM 663 C C . GLU A 1 84 ? -16.406 -9.214 15.141 1.00 87.12 84 GLU A C 1
ATOM 665 O O . GLU A 1 84 ? -15.879 -9.815 14.197 1.00 87.12 84 GLU A O 1
ATOM 670 N N . ASP A 1 85 ? -17.513 -9.654 15.739 1.00 86.00 85 ASP A N 1
ATOM 671 C CA . ASP A 1 85 ? -18.204 -10.873 15.323 1.00 86.00 85 ASP A CA 1
ATOM 672 C C . ASP A 1 85 ? -18.740 -10.766 13.892 1.00 86.00 85 ASP A C 1
ATOM 674 O O . ASP A 1 85 ? -18.643 -11.722 13.116 1.00 86.00 85 ASP A O 1
ATOM 678 N N . GLU A 1 86 ? -19.232 -9.595 13.491 1.00 87.62 86 GLU A N 1
ATOM 679 C CA . GLU A 1 86 ? -19.672 -9.343 12.124 1.00 87.62 86 GLU A CA 1
ATOM 680 C C . GLU A 1 86 ? -18.512 -9.492 11.128 1.00 87.62 86 GLU A C 1
ATOM 682 O O . GLU A 1 86 ? -18.645 -10.153 10.096 1.00 87.62 86 GLU A O 1
ATOM 687 N N . VAL A 1 87 ? -17.339 -8.940 11.440 1.00 88.38 87 VAL A N 1
ATOM 688 C CA . VAL A 1 87 ? -16.167 -9.026 10.560 1.00 88.38 87 VAL A CA 1
ATOM 689 C C . VAL A 1 87 ? -15.577 -10.439 10.535 1.00 88.38 87 VAL A C 1
ATOM 691 O O . VAL A 1 87 ? -15.159 -10.915 9.473 1.00 88.38 87 VAL A O 1
ATOM 694 N N . LEU A 1 88 ? -15.501 -11.127 11.678 1.00 86.00 88 LEU A N 1
ATOM 695 C CA . LEU A 1 88 ? -14.800 -12.409 11.792 1.00 86.00 88 LEU A CA 1
ATOM 696 C C . LEU A 1 88 ? -15.683 -13.621 11.494 1.00 86.00 88 LEU A C 1
ATOM 698 O O . LEU A 1 88 ? -15.203 -14.553 10.837 1.00 86.00 88 LEU A O 1
ATOM 702 N N . ASN A 1 89 ? -16.941 -13.608 11.928 1.00 83.44 89 ASN A N 1
ATOM 703 C CA . ASN A 1 89 ? -17.809 -14.786 11.969 1.00 83.44 89 ASN A CA 1
ATOM 704 C C . ASN A 1 89 ? -18.992 -14.718 10.988 1.00 83.44 89 ASN A C 1
ATOM 706 O O . ASN A 1 89 ? -19.618 -15.747 10.732 1.00 83.44 89 ASN A O 1
ATOM 710 N N . SER A 1 90 ? -19.273 -13.561 10.374 1.00 82.19 90 SER A N 1
ATOM 711 C CA . SER A 1 90 ? -20.357 -13.447 9.389 1.00 82.19 90 SER A CA 1
ATOM 712 C C . SER A 1 90 ? -20.116 -14.296 8.136 1.00 82.19 90 SER A C 1
ATOM 714 O O . SER A 1 90 ? -19.049 -14.267 7.512 1.00 82.19 90 SER A O 1
ATOM 716 N N . THR A 1 91 ? -21.159 -15.011 7.711 1.00 78.19 91 THR A N 1
ATOM 717 C CA . THR A 1 91 ? -21.194 -15.778 6.455 1.00 78.19 91 THR A CA 1
ATOM 718 C C . THR A 1 91 ? -21.292 -14.885 5.216 1.00 78.19 91 THR A C 1
ATOM 720 O O . THR A 1 91 ? -21.044 -15.357 4.107 1.00 78.19 91 THR A O 1
ATOM 723 N N . GLN A 1 92 ? -21.592 -13.592 5.390 1.00 75.50 92 GLN A N 1
ATOM 724 C CA . GLN A 1 92 ? -21.680 -12.610 4.302 1.00 75.50 92 GLN A CA 1
ATOM 725 C C . GLN A 1 92 ? -20.312 -12.293 3.677 1.00 75.50 92 GLN A C 1
ATOM 727 O O . GLN A 1 92 ? -20.238 -11.859 2.528 1.00 75.50 92 GLN A O 1
ATOM 732 N N . TYR A 1 93 ? -19.219 -12.556 4.403 1.00 77.31 93 TYR A N 1
ATOM 733 C CA . TYR A 1 93 ? -17.852 -12.258 3.974 1.00 77.31 93 TYR A CA 1
ATOM 734 C C . TYR A 1 93 ? -16.987 -13.526 3.995 1.00 77.31 93 TYR A C 1
ATOM 736 O O . TYR A 1 93 ? -16.125 -13.686 4.860 1.00 77.31 93 TYR A O 1
ATOM 744 N N . PRO A 1 94 ? -17.172 -14.456 3.040 1.00 72.62 94 PRO A N 1
ATOM 745 C CA . PRO A 1 94 ? -16.489 -15.751 3.065 1.00 72.62 94 PRO A CA 1
ATOM 746 C C . PRO A 1 94 ? -14.968 -15.631 2.879 1.00 72.62 94 PRO A C 1
ATOM 748 O O . PRO A 1 94 ? -14.211 -16.494 3.322 1.00 72.62 94 PRO A O 1
ATOM 751 N N . LEU A 1 95 ? -14.497 -14.553 2.245 1.00 84.25 95 LEU A N 1
ATOM 752 C CA . LEU A 1 95 ? -13.084 -14.323 1.952 1.00 84.25 95 LEU A CA 1
ATOM 753 C C . LEU A 1 95 ? -12.467 -13.313 2.923 1.00 84.25 95 LEU A C 1
ATOM 755 O O . LEU A 1 95 ? -13.073 -12.293 3.245 1.00 84.25 95 LEU A O 1
ATOM 759 N N . ARG A 1 96 ? -11.197 -13.526 3.301 1.00 86.06 96 ARG A N 1
ATOM 760 C CA . ARG A 1 96 ? -10.427 -12.584 4.142 1.00 86.06 96 ARG A CA 1
ATOM 761 C C . ARG A 1 96 ? -10.414 -11.162 3.573 1.00 86.06 96 ARG A C 1
ATOM 763 O O . ARG A 1 96 ? -10.490 -10.205 4.330 1.00 86.06 96 ARG A O 1
ATOM 770 N N . ILE A 1 97 ? -10.334 -11.044 2.249 1.00 85.94 97 ILE A N 1
ATOM 771 C CA . ILE A 1 97 ? -10.337 -9.759 1.537 1.00 85.94 97 ILE A CA 1
ATOM 772 C C . ILE A 1 97 ? -11.666 -9.029 1.763 1.00 85.94 97 ILE A C 1
ATOM 774 O O . ILE A 1 97 ? -11.662 -7.842 2.072 1.00 85.94 97 ILE A O 1
ATOM 778 N N . SER A 1 98 ? -12.793 -9.743 1.686 1.00 86.50 98 SER A N 1
ATOM 779 C CA . SER A 1 98 ? -14.126 -9.192 1.954 1.00 86.50 98 SER A CA 1
ATOM 780 C C . SER A 1 98 ? -14.284 -8.778 3.420 1.00 86.50 98 SER A C 1
ATOM 782 O O . SER A 1 98 ? -14.797 -7.697 3.687 1.00 86.50 98 SER A O 1
ATOM 784 N N . LYS A 1 99 ? -13.758 -9.576 4.362 1.00 89.62 99 LYS A N 1
ATOM 785 C CA . LYS A 1 99 ? -13.733 -9.240 5.799 1.00 89.62 99 LYS A CA 1
ATOM 786 C C . LYS A 1 99 ? -12.915 -7.977 6.081 1.00 89.62 99 LYS A C 1
ATOM 788 O O . LYS A 1 99 ? -13.356 -7.099 6.810 1.00 89.62 99 LYS A O 1
ATOM 793 N N . ALA A 1 100 ? -11.735 -7.857 5.469 1.00 88.75 100 ALA A N 1
ATOM 794 C CA . ALA A 1 100 ? -10.910 -6.655 5.573 1.00 88.75 100 ALA A CA 1
ATOM 795 C C . ALA A 1 100 ? -11.590 -5.436 4.937 1.00 88.75 100 ALA A C 1
ATOM 797 O O . ALA A 1 100 ? -11.503 -4.342 5.481 1.00 88.75 100 ALA A O 1
ATOM 798 N N . GLY A 1 101 ? -12.296 -5.629 3.819 1.00 89.75 101 GLY A N 1
ATOM 799 C CA . GLY A 1 101 ? -13.108 -4.588 3.194 1.00 89.75 101 GLY A CA 1
ATOM 800 C C . GLY A 1 101 ? -14.188 -4.064 4.135 1.00 89.75 101 GLY A C 1
ATOM 801 O O . GLY A 1 101 ? -14.281 -2.852 4.300 1.00 89.75 101 GLY A O 1
ATOM 802 N N . ARG A 1 102 ? -14.920 -4.970 4.798 1.00 91.38 102 ARG A N 1
ATOM 803 C CA . ARG A 1 102 ? -15.950 -4.615 5.781 1.00 91.38 102 ARG A CA 1
ATOM 804 C C . ARG A 1 102 ? -15.374 -3.899 7.000 1.00 91.38 102 ARG A C 1
ATOM 806 O O . ARG A 1 102 ? -15.943 -2.909 7.442 1.00 91.38 102 ARG A O 1
ATOM 813 N N . LEU A 1 103 ? -14.231 -4.359 7.511 1.00 90.38 103 LEU A N 1
ATOM 814 C CA . LEU A 1 103 ? -13.549 -3.707 8.630 1.00 90.38 103 LEU A CA 1
ATOM 815 C C . LEU A 1 103 ? -13.206 -2.243 8.313 1.00 90.38 103 LEU A C 1
ATOM 817 O O . LEU A 1 103 ? -13.399 -1.374 9.157 1.00 90.38 103 LEU A O 1
ATOM 821 N N . LEU A 1 104 ? -12.729 -1.963 7.095 1.00 90.88 104 LEU A N 1
ATOM 822 C CA . LEU A 1 104 ? -12.448 -0.593 6.656 1.00 90.88 104 LEU A CA 1
ATOM 823 C C . LEU A 1 104 ? -13.719 0.264 6.599 1.00 90.88 104 LEU A C 1
ATOM 825 O O . LEU A 1 104 ? -13.677 1.416 7.017 1.00 90.88 104 LEU A O 1
ATOM 829 N N . ASP A 1 105 ? -14.844 -0.297 6.145 1.00 90.94 105 ASP A N 1
ATOM 830 C CA . ASP A 1 105 ? -16.123 0.425 6.098 1.00 90.94 105 ASP A CA 1
ATOM 831 C C . ASP A 1 105 ? -16.615 0.806 7.504 1.00 90.94 105 ASP A C 1
ATOM 833 O O . ASP A 1 105 ? -17.058 1.934 7.717 1.00 90.94 105 ASP A O 1
ATOM 837 N N . ILE A 1 106 ? -16.490 -0.110 8.474 1.00 90.19 106 ILE A N 1
ATOM 838 C CA . ILE A 1 106 ? -16.831 0.159 9.881 1.00 90.19 106 ILE A CA 1
ATOM 839 C C . ILE A 1 106 ? -15.942 1.284 10.419 1.00 90.19 106 ILE A C 1
ATOM 841 O O . ILE A 1 106 ? -16.452 2.262 10.959 1.00 90.19 106 ILE A O 1
ATOM 845 N N . LEU A 1 107 ? -14.624 1.200 10.213 1.00 89.25 107 LEU A N 1
ATOM 846 C CA . LEU A 1 107 ? -13.677 2.220 10.677 1.00 89.25 107 LEU A CA 1
ATOM 847 C C . LEU A 1 107 ? -13.923 3.589 10.034 1.00 89.25 107 LEU A C 1
ATOM 849 O O . LEU A 1 107 ? -13.786 4.604 10.717 1.00 89.25 107 LEU A O 1
ATOM 853 N N . ARG A 1 108 ? -14.338 3.632 8.763 1.00 87.38 108 ARG A N 1
ATOM 854 C CA . ARG A 1 108 ? -14.733 4.877 8.090 1.00 87.38 108 ARG A CA 1
ATOM 855 C C . ARG A 1 108 ? -15.966 5.502 8.746 1.00 87.38 108 ARG A C 1
ATOM 857 O O . ARG A 1 108 ? -15.987 6.709 8.967 1.00 87.38 108 ARG A O 1
ATOM 864 N N . GLY A 1 109 ? -16.949 4.688 9.140 1.00 84.31 109 GLY A N 1
ATOM 865 C CA . GLY A 1 109 ? -18.143 5.141 9.868 1.00 84.31 109 GLY A CA 1
ATOM 866 C C . GLY A 1 109 ? -17.850 5.746 11.249 1.00 84.31 109 GLY A C 1
ATOM 867 O O . GLY A 1 109 ? -18.617 6.573 11.734 1.00 84.31 109 GLY A O 1
ATOM 868 N N . GLN A 1 110 ? -16.714 5.395 11.856 1.00 82.69 110 GLN A N 1
ATOM 869 C CA . GLN A 1 110 ? -16.247 5.937 13.142 1.00 82.69 110 GLN A CA 1
ATOM 870 C C . GLN A 1 110 ? -15.494 7.275 12.994 1.00 82.69 110 GLN A C 1
ATOM 872 O O . GLN A 1 110 ? -15.045 7.863 13.986 1.00 82.69 110 GLN A O 1
ATOM 877 N N . GLY A 1 111 ? -15.322 7.756 11.759 1.00 82.12 111 GLY A N 1
ATOM 878 C CA . GLY A 1 111 ? -14.726 9.047 11.432 1.00 82.12 111 GLY A CA 1
ATOM 879 C C . GLY A 1 111 ? -13.253 9.171 11.858 1.00 82.12 111 GLY A C 1
ATOM 880 O O . GLY A 1 111 ? -12.467 8.240 11.648 1.00 82.12 111 GLY A O 1
ATOM 881 N N . PRO A 1 112 ? -12.837 10.303 12.461 1.00 76.56 112 PRO A N 1
ATOM 882 C CA . PRO A 1 112 ? -11.426 10.588 12.737 1.00 76.56 112 PRO A CA 1
ATOM 883 C C . PRO A 1 112 ? -10.805 9.612 13.744 1.00 76.56 112 PRO A C 1
ATOM 885 O O . PRO A 1 112 ? -9.625 9.280 13.647 1.00 76.56 112 PRO A O 1
ATOM 888 N N . ARG A 1 113 ? -11.602 9.097 14.689 1.00 81.19 113 ARG A N 1
ATOM 889 C CA . ARG A 1 113 ? -11.134 8.112 15.675 1.00 81.19 113 ARG A CA 1
ATOM 890 C C . ARG A 1 113 ? -10.848 6.759 15.028 1.00 81.19 113 ARG A C 1
ATOM 892 O O . ARG A 1 113 ? -9.852 6.125 15.370 1.00 81.19 113 ARG A O 1
ATOM 899 N N . GLY A 1 114 ? -11.699 6.337 14.091 1.00 84.94 114 GLY A N 1
ATOM 900 C CA . GLY A 1 114 ? -11.496 5.111 13.319 1.00 84.94 114 GLY A CA 1
ATOM 901 C C . GLY A 1 114 ? -10.270 5.201 12.417 1.00 84.94 114 GLY A C 1
ATOM 902 O O . GLY A 1 114 ? -9.468 4.269 12.391 1.00 84.94 114 GLY A O 1
ATOM 903 N N . LEU A 1 115 ? -10.076 6.350 11.761 1.00 83.31 115 LEU A N 1
ATOM 904 C CA . LEU A 1 115 ? -8.876 6.624 10.972 1.00 83.31 115 LEU A CA 1
ATOM 905 C C . LEU A 1 115 ? -7.614 6.541 11.829 1.00 83.31 115 LEU A C 1
ATOM 907 O O . LEU A 1 115 ? -6.686 5.823 11.479 1.00 83.31 115 LEU A O 1
ATOM 911 N N . GLN A 1 116 ? -7.585 7.231 12.970 1.00 80.25 116 GLN A N 1
ATOM 912 C CA . GLN A 1 116 ? -6.420 7.229 13.849 1.00 80.25 116 GLN A CA 1
ATOM 913 C C . GLN A 1 116 ? -6.059 5.808 14.305 1.00 80.25 116 GLN A C 1
ATOM 915 O O . GLN A 1 116 ? -4.919 5.380 14.135 1.00 80.25 116 GLN A O 1
ATOM 920 N N . ALA A 1 117 ? -7.032 5.043 14.808 1.00 83.00 117 ALA A N 1
ATOM 921 C CA . ALA A 1 117 ? -6.797 3.664 15.236 1.00 83.00 117 ALA A CA 1
ATOM 922 C C . ALA A 1 117 ? -6.352 2.764 14.070 1.00 83.00 117 ALA A C 1
ATOM 924 O O . ALA A 1 117 ? -5.497 1.893 14.240 1.00 83.00 117 ALA A O 1
ATOM 925 N N . PHE A 1 118 ? -6.890 2.985 12.868 1.00 86.75 118 PHE A N 1
ATOM 926 C CA . PHE A 1 118 ? -6.449 2.279 11.672 1.00 86.75 118 PHE A CA 1
ATOM 927 C C . PHE A 1 118 ? -4.984 2.584 11.340 1.00 86.75 118 PHE A C 1
ATOM 929 O O . PHE A 1 118 ? -4.205 1.657 11.116 1.00 86.75 118 PHE A O 1
ATOM 936 N N . MET A 1 119 ? -4.590 3.855 11.365 1.00 83.12 119 MET A N 1
ATOM 937 C CA . MET A 1 119 ? -3.225 4.286 11.072 1.00 83.12 119 MET A CA 1
ATOM 938 C C . MET A 1 119 ? -2.223 3.759 12.106 1.00 83.12 119 MET A C 1
ATOM 940 O O . MET A 1 119 ? -1.211 3.184 11.714 1.00 83.12 119 MET A O 1
ATOM 944 N N . GLU A 1 120 ? -2.545 3.824 13.400 1.00 78.75 120 GLU A N 1
ATOM 945 C CA . GLU A 1 120 ? -1.719 3.231 14.463 1.00 78.75 120 GLU A CA 1
ATOM 946 C C . GLU A 1 120 ? -1.584 1.703 14.287 1.00 78.75 120 GLU A C 1
ATOM 948 O O . GLU A 1 120 ? -0.502 1.129 14.438 1.00 78.75 120 GLU A O 1
ATOM 953 N N . SER A 1 121 ? -2.667 1.027 13.881 1.00 80.19 121 SER A N 1
ATOM 954 C CA . SER A 1 121 ? -2.628 -0.410 13.592 1.00 80.19 121 SER A CA 1
ATOM 955 C C . SER A 1 121 ? -1.766 -0.739 12.364 1.00 80.19 121 SER A C 1
ATOM 957 O O . SER A 1 121 ? -1.024 -1.725 12.363 1.00 80.19 121 SER A O 1
ATOM 959 N N . LEU A 1 122 ? -1.814 0.098 11.324 1.00 82.44 122 LEU A N 1
ATOM 960 C CA . LEU A 1 122 ? -0.980 -0.046 10.137 1.00 82.44 122 LEU A CA 1
ATOM 961 C C . LEU A 1 122 ? 0.493 0.185 10.458 1.00 82.44 122 LEU A C 1
ATOM 963 O O . LEU A 1 122 ? 1.321 -0.584 9.982 1.00 82.44 122 LEU A O 1
ATOM 967 N N . GLU A 1 123 ? 0.826 1.187 11.268 1.00 76.62 123 GLU A N 1
ATOM 968 C CA . GLU A 1 123 ? 2.203 1.450 11.693 1.00 76.62 123 GLU A CA 1
ATOM 969 C C . GLU A 1 123 ? 2.792 0.234 12.425 1.00 76.62 123 GLU A C 1
ATOM 971 O O . GLU A 1 123 ? 3.924 -0.177 12.163 1.00 76.62 123 GLU A O 1
ATOM 976 N N . PHE A 1 124 ? 1.993 -0.398 13.290 1.00 72.69 124 PHE A N 1
ATOM 977 C CA . PHE A 1 124 ? 2.434 -1.538 14.087 1.00 72.69 124 PHE A CA 1
ATOM 978 C C . PHE A 1 124 ? 2.559 -2.839 13.281 1.00 72.69 124 PHE A C 1
ATOM 980 O O . PHE A 1 124 ? 3.551 -3.559 13.411 1.00 72.69 124 PHE A O 1
ATOM 987 N N . TYR A 1 125 ? 1.558 -3.171 12.458 1.00 75.06 125 TYR A N 1
ATOM 988 C CA . TYR A 1 125 ? 1.508 -4.461 11.757 1.00 75.06 125 TYR A CA 1
ATOM 989 C C . TYR A 1 125 ? 2.090 -4.419 10.338 1.00 75.06 125 TYR A C 1
ATOM 991 O O . TYR A 1 125 ? 2.553 -5.446 9.834 1.00 75.06 125 TYR A O 1
ATOM 999 N N . HIS A 1 126 ? 2.060 -3.258 9.681 1.00 79.25 126 HIS A N 1
ATOM 1000 C CA . 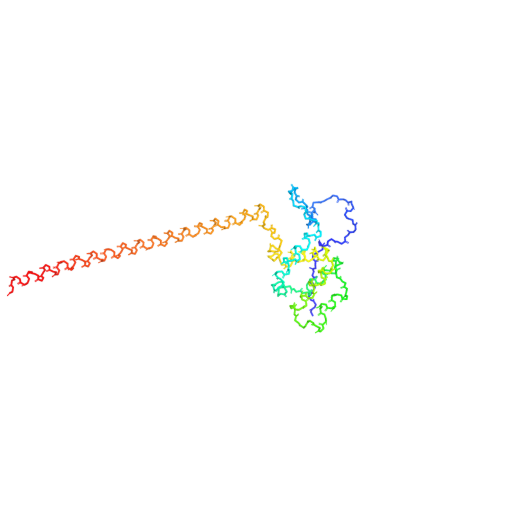HIS A 1 126 ? 2.411 -3.075 8.271 1.00 79.25 126 HIS A CA 1
ATOM 1001 C C . HIS A 1 126 ? 3.137 -1.730 8.025 1.00 79.25 126 HIS A C 1
ATOM 1003 O O . HIS A 1 126 ? 2.650 -0.902 7.245 1.00 79.25 126 HIS A O 1
ATOM 1009 N N . PRO A 1 127 ? 4.326 -1.513 8.625 1.00 71.94 127 PRO A N 1
ATOM 1010 C CA . PRO A 1 127 ? 5.028 -0.221 8.604 1.00 71.94 127 PRO A CA 1
ATOM 1011 C C . PRO A 1 127 ? 5.346 0.291 7.189 1.00 71.94 127 PRO A C 1
ATOM 1013 O O . PRO A 1 127 ? 5.293 1.494 6.928 1.00 71.94 127 PRO A O 1
ATOM 1016 N N . ASP A 1 128 ? 5.603 -0.612 6.237 1.00 71.56 128 ASP A N 1
ATOM 1017 C CA . ASP A 1 128 ? 5.849 -0.252 4.833 1.00 71.56 128 ASP A CA 1
ATOM 1018 C C . ASP A 1 128 ? 4.622 0.381 4.158 1.00 71.56 128 ASP A C 1
ATOM 1020 O O . ASP A 1 128 ? 4.755 1.185 3.237 1.00 71.56 128 ASP A O 1
ATOM 1024 N N . GLN A 1 129 ? 3.420 -0.007 4.584 1.00 78.19 129 GLN A N 1
ATOM 1025 C CA . GLN A 1 129 ? 2.147 0.423 3.999 1.00 78.19 129 GLN A CA 1
ATOM 1026 C C . GLN A 1 129 ? 1.658 1.699 4.662 1.00 78.19 129 GLN A C 1
ATOM 1028 O O . GLN A 1 129 ? 1.191 2.598 3.972 1.00 78.19 129 GLN A O 1
ATOM 1033 N N . TYR A 1 130 ? 1.857 1.799 5.978 1.00 73.62 130 TYR A N 1
ATOM 1034 C CA . TYR A 1 130 ? 1.724 3.051 6.709 1.00 73.62 130 TYR A CA 1
ATOM 1035 C C . TYR A 1 130 ? 2.577 4.149 6.060 1.00 73.62 130 TYR A C 1
ATOM 1037 O O . TYR A 1 130 ? 2.042 5.173 5.654 1.00 73.62 130 TYR A O 1
ATOM 1045 N N . THR A 1 131 ? 3.866 3.875 5.819 1.00 71.06 131 THR A N 1
ATOM 1046 C CA . THR A 1 131 ? 4.792 4.821 5.168 1.00 71.06 131 THR A CA 1
ATOM 1047 C C . THR A 1 131 ? 4.335 5.234 3.765 1.00 71.06 131 THR A C 1
ATOM 1049 O O . THR A 1 131 ? 4.495 6.388 3.380 1.00 71.06 131 THR A O 1
ATOM 1052 N N . GLN A 1 132 ? 3.766 4.304 2.991 1.00 70.88 132 GLN A N 1
ATOM 1053 C CA . GLN A 1 132 ? 3.216 4.594 1.660 1.00 70.88 132 GLN A CA 1
ATOM 1054 C C . GLN A 1 132 ? 1.946 5.457 1.708 1.00 70.88 132 GLN A C 1
ATOM 1056 O O . GLN A 1 132 ? 1.689 6.192 0.761 1.00 70.88 132 GLN A O 1
ATOM 1061 N N . LEU A 1 133 ? 1.148 5.350 2.773 1.00 70.06 133 LEU A N 1
ATOM 1062 C CA . LEU A 1 133 ? -0.120 6.067 2.940 1.00 70.06 133 LEU A CA 1
ATOM 1063 C C . LEU A 1 133 ? 0.057 7.464 3.537 1.00 70.06 133 LEU A C 1
ATOM 1065 O O . LEU A 1 133 ? -0.513 8.429 3.023 1.00 70.06 133 LEU A O 1
ATOM 1069 N N . THR A 1 134 ? 0.833 7.573 4.618 1.00 66.62 134 THR A N 1
ATOM 1070 C CA . THR A 1 134 ? 1.108 8.859 5.271 1.00 66.62 134 THR A CA 1
ATOM 1071 C C . THR A 1 134 ? 2.110 9.690 4.499 1.00 66.62 134 THR A C 1
ATOM 1073 O O . THR A 1 134 ? 2.093 10.912 4.610 1.00 66.62 134 THR A O 1
ATOM 1076 N N . GLY A 1 135 ? 2.991 9.045 3.731 1.00 57.94 135 GLY A N 1
ATOM 1077 C CA . GLY A 1 135 ? 4.141 9.731 3.172 1.00 57.94 135 GLY A CA 1
ATOM 1078 C C . GLY A 1 135 ? 5.069 10.250 4.271 1.00 57.94 135 GLY A C 1
ATOM 1079 O O . GLY A 1 135 ? 5.798 11.192 4.031 1.00 57.94 135 GLY A O 1
ATOM 1080 N N . GLU A 1 136 ? 5.105 9.679 5.485 1.00 51.97 136 GLU A N 1
ATOM 1081 C CA . GLU A 1 136 ? 5.987 10.185 6.563 1.00 51.97 136 GLU A CA 1
ATOM 1082 C C . GLU A 1 136 ? 7.494 10.002 6.291 1.00 51.97 136 GLU A C 1
ATOM 1084 O O . GLU A 1 136 ? 8.339 10.496 7.035 1.00 51.97 136 GLU A O 1
ATOM 1089 N N . LYS A 1 137 ? 7.860 9.396 5.156 1.00 46.19 137 LYS A N 1
ATOM 1090 C CA . LYS A 1 137 ? 9.182 9.581 4.533 1.00 46.19 137 LYS A CA 1
ATOM 1091 C C . LYS A 1 137 ? 9.247 10.785 3.575 1.00 46.19 137 LYS A C 1
ATOM 1093 O O . LYS A 1 137 ? 10.099 10.819 2.693 1.00 46.19 137 LYS A O 1
ATOM 1098 N N . GLU A 1 138 ? 8.396 11.783 3.750 1.00 43.16 138 GLU A N 1
ATOM 1099 C CA . GLU A 1 138 ? 8.399 13.055 3.012 1.00 43.16 138 GLU A CA 1
ATOM 1100 C C . GLU A 1 138 ? 8.590 14.260 3.946 1.00 43.16 138 GLU A C 1
ATOM 1102 O O . GLU A 1 138 ? 8.458 15.408 3.537 1.00 43.16 138 GLU A O 1
ATOM 1107 N N . GLY A 1 139 ? 9.001 14.027 5.198 1.00 51.22 139 GLY A N 1
ATOM 1108 C CA . GLY A 1 139 ? 9.728 15.046 5.954 1.00 51.22 139 GLY A CA 1
ATOM 1109 C C . GLY A 1 139 ? 11.111 15.321 5.328 1.00 51.22 139 GLY A C 1
ATOM 1110 O O . GLY A 1 139 ? 11.595 14.523 4.515 1.00 51.22 139 GLY A O 1
ATOM 1111 N N . PRO A 1 140 ? 11.817 16.398 5.726 1.00 51.03 140 PRO A N 1
ATOM 1112 C CA . PRO A 1 140 ? 13.175 16.702 5.247 1.00 51.03 140 PRO A CA 1
ATOM 1113 C C . PRO A 1 140 ? 14.155 15.518 5.380 1.00 51.03 140 PRO A C 1
ATOM 1115 O O . PRO A 1 140 ? 15.073 15.362 4.573 1.00 51.03 140 PRO A O 1
ATOM 1118 N N . GLU A 1 141 ? 13.926 14.629 6.345 1.00 57.28 141 GLU A N 1
ATOM 1119 C CA . GLU A 1 141 ? 14.692 13.397 6.570 1.00 57.28 141 GLU A CA 1
ATOM 1120 C C . GLU A 1 141 ? 14.447 12.328 5.494 1.00 57.28 141 GLU A C 1
ATOM 1122 O O . GLU A 1 141 ? 15.374 11.634 5.066 1.00 57.28 141 GLU A O 1
ATOM 1127 N N . GLY A 1 142 ? 13.216 12.216 5.003 1.00 56.94 142 GLY A N 1
ATOM 1128 C CA . GLY A 1 142 ? 12.843 11.246 3.985 1.00 56.94 142 GLY A CA 1
ATOM 1129 C C . GLY A 1 142 ? 13.171 11.705 2.561 1.00 56.94 142 GLY A C 1
ATOM 1130 O O . GLY A 1 142 ? 13.679 10.904 1.774 1.00 56.94 142 GLY A O 1
ATOM 1131 N N . LEU A 1 143 ? 13.072 13.011 2.276 1.00 68.38 143 LEU A N 1
ATOM 1132 C CA . LEU A 1 143 ? 13.655 13.611 1.066 1.00 68.38 143 LEU A CA 1
ATOM 1133 C C . LEU A 1 143 ? 15.175 13.416 1.029 1.00 68.38 143 LEU A C 1
ATOM 1135 O O . LEU A 1 143 ? 15.725 12.999 0.011 1.00 68.38 143 LEU A O 1
ATOM 1139 N N . THR A 1 144 ? 15.859 13.634 2.156 1.00 72.62 144 THR A N 1
ATOM 1140 C CA . THR A 1 144 ? 17.300 13.363 2.267 1.00 72.62 144 THR A CA 1
ATOM 1141 C C . THR A 1 144 ? 17.605 11.886 2.011 1.00 72.62 144 THR A C 1
ATOM 1143 O O . THR A 1 144 ? 18.525 11.571 1.258 1.00 72.62 144 THR A O 1
ATOM 1146 N N . GLN A 1 145 ? 16.821 10.960 2.571 1.00 68.44 145 GLN A N 1
ATOM 1147 C CA . GLN A 1 145 ? 16.998 9.527 2.332 1.00 68.44 145 GLN A CA 1
ATOM 1148 C C . GLN A 1 145 ? 16.755 9.144 0.864 1.00 68.44 145 GLN A C 1
ATOM 1150 O O . GLN A 1 145 ? 17.549 8.390 0.300 1.00 68.44 145 GLN A O 1
ATOM 1155 N N . PHE A 1 146 ? 15.709 9.675 0.230 1.00 75.38 146 PHE A N 1
ATOM 1156 C CA . PHE A 1 146 ? 15.438 9.471 -1.192 1.00 75.38 146 PHE A CA 1
ATOM 1157 C C . PHE A 1 146 ? 16.598 9.977 -2.057 1.00 75.38 146 PHE A C 1
ATOM 1159 O O . PHE A 1 146 ? 17.127 9.232 -2.882 1.00 75.38 146 PHE A O 1
ATOM 1166 N N . LEU A 1 147 ? 17.064 11.205 -1.810 1.00 80.94 147 LEU A N 1
ATOM 1167 C CA . LEU A 1 147 ? 18.193 11.794 -2.527 1.00 80.94 147 LEU A CA 1
ATOM 1168 C C . LEU A 1 147 ? 19.481 10.983 -2.322 1.00 80.94 147 LEU A C 1
ATOM 1170 O O . LEU A 1 147 ? 20.209 10.737 -3.282 1.00 80.94 147 LEU A O 1
ATOM 1174 N N . LEU A 1 148 ? 19.753 10.498 -1.107 1.00 82.25 148 LEU A N 1
ATOM 1175 C CA . LEU A 1 148 ? 20.897 9.622 -0.830 1.00 82.25 148 LEU A CA 1
ATOM 1176 C C . LEU A 1 148 ? 20.812 8.295 -1.598 1.00 82.25 148 LEU A C 1
ATOM 1178 O O . LEU A 1 148 ? 21.826 7.815 -2.117 1.00 82.25 148 LEU A O 1
ATOM 1182 N N . LEU A 1 149 ? 19.618 7.704 -1.687 1.00 74.75 149 LEU A N 1
ATOM 1183 C CA . LEU A 1 149 ? 19.385 6.481 -2.453 1.00 74.75 149 LEU A CA 1
ATOM 1184 C C . LEU A 1 149 ? 19.565 6.717 -3.958 1.00 74.75 149 LEU A C 1
ATOM 1186 O O . LEU A 1 149 ? 20.261 5.931 -4.608 1.00 74.75 149 LEU A O 1
ATOM 1190 N N . GLU A 1 150 ? 19.034 7.813 -4.501 1.00 84.00 150 GLU A N 1
ATOM 1191 C CA . GLU A 1 150 ? 19.175 8.127 -5.926 1.00 84.00 150 GLU A CA 1
ATOM 1192 C C . GLU A 1 150 ? 20.632 8.469 -6.280 1.00 84.00 150 GLU A C 1
ATOM 1194 O O . GLU A 1 150 ? 21.162 7.967 -7.271 1.00 84.00 150 GLU A O 1
ATOM 1199 N N . VAL A 1 151 ? 21.357 9.198 -5.421 1.00 91.00 151 VAL A N 1
ATOM 1200 C CA . VAL A 1 151 ? 22.803 9.446 -5.590 1.00 91.00 151 VAL A CA 1
ATOM 1201 C C . VAL A 1 151 ? 23.598 8.139 -5.580 1.00 91.00 151 VAL A C 1
ATOM 1203 O O . VAL A 1 151 ? 24.515 7.960 -6.389 1.00 91.00 151 VAL A O 1
ATOM 1206 N N . ARG A 1 152 ? 23.266 7.198 -4.687 1.00 81.31 152 ARG A N 1
ATOM 1207 C CA . ARG A 1 152 ? 23.921 5.882 -4.644 1.00 81.31 152 ARG A CA 1
ATOM 1208 C C . ARG A 1 152 ? 23.676 5.102 -5.936 1.00 81.31 152 ARG A C 1
ATOM 1210 O O . ARG A 1 152 ? 24.619 4.531 -6.482 1.00 81.31 152 ARG A O 1
ATOM 1217 N N . LYS A 1 153 ? 22.444 5.121 -6.443 1.00 85.81 153 LYS A N 1
ATOM 1218 C CA . LYS A 1 153 ? 22.055 4.478 -7.701 1.00 85.81 153 LYS A CA 1
ATOM 1219 C C . LYS A 1 153 ? 22.759 5.102 -8.909 1.00 85.81 153 LYS A C 1
ATOM 1221 O O . LYS A 1 153 ? 23.334 4.368 -9.708 1.00 85.81 153 LYS A O 1
ATOM 1226 N N . LEU A 1 154 ? 22.807 6.432 -9.006 1.00 90.94 154 LEU A N 1
ATOM 1227 C CA . LEU A 1 154 ? 23.515 7.145 -10.077 1.00 90.94 154 LEU A CA 1
ATOM 1228 C C . LEU A 1 154 ? 25.022 6.855 -10.062 1.00 90.94 154 LEU A C 1
ATOM 1230 O O . LEU A 1 154 ? 25.629 6.625 -11.108 1.00 90.94 154 LEU A O 1
ATOM 1234 N N . ARG A 1 155 ? 25.638 6.798 -8.875 1.00 89.56 155 ARG A N 1
ATOM 1235 C CA . ARG A 1 155 ? 27.051 6.410 -8.727 1.00 89.56 155 ARG A CA 1
ATOM 1236 C C . ARG A 1 155 ? 27.316 4.992 -9.220 1.00 89.56 155 ARG A C 1
ATOM 1238 O O . ARG A 1 155 ? 28.338 4.758 -9.863 1.00 89.56 155 ARG A O 1
ATOM 1245 N N . GLU A 1 156 ? 26.409 4.067 -8.937 1.00 88.25 156 GLU A N 1
ATOM 1246 C CA . GLU A 1 156 ? 26.514 2.685 -9.399 1.00 88.25 156 GLU A CA 1
ATOM 1247 C C . GLU A 1 156 ? 26.334 2.583 -10.920 1.00 88.25 156 GLU A C 1
ATOM 1249 O O . GLU A 1 156 ? 27.139 1.954 -11.603 1.00 88.25 156 GLU A O 1
ATOM 1254 N N . GLN A 1 157 ? 25.354 3.294 -11.482 1.00 87.56 157 GLN A N 1
ATOM 1255 C CA . GLN A 1 157 ? 25.168 3.385 -12.932 1.00 87.56 157 GLN A CA 1
ATOM 1256 C C . GLN A 1 157 ? 26.399 3.965 -13.637 1.00 87.56 157 GLN A C 1
ATOM 1258 O O . GLN A 1 157 ? 26.835 3.420 -14.651 1.00 87.56 157 GLN A O 1
ATOM 1263 N N . LEU A 1 158 ? 27.012 5.016 -13.085 1.00 93.00 158 LEU A N 1
ATOM 1264 C CA . LEU A 1 158 ? 28.232 5.599 -13.641 1.00 93.00 158 LEU A CA 1
ATOM 1265 C C . LEU A 1 158 ? 29.411 4.615 -13.595 1.00 93.00 158 LEU A C 1
ATOM 1267 O O . LEU A 1 158 ? 30.172 4.524 -14.559 1.00 93.00 158 LEU A O 1
ATOM 1271 N N . ARG A 1 159 ? 29.567 3.861 -12.499 1.00 92.69 159 ARG A N 1
ATOM 1272 C CA . ARG A 1 159 ? 30.591 2.806 -12.392 1.00 92.69 159 ARG A CA 1
ATOM 1273 C C . ARG A 1 159 ? 30.381 1.716 -13.440 1.00 92.69 159 ARG A C 1
ATOM 1275 O O . ARG A 1 159 ? 31.333 1.363 -14.134 1.00 92.69 159 ARG A O 1
ATOM 1282 N N . ASN A 1 160 ? 29.147 1.248 -13.599 1.00 87.56 160 ASN A N 1
ATOM 1283 C CA . ASN A 1 160 ? 28.792 0.218 -14.573 1.00 87.56 160 ASN A CA 1
ATOM 1284 C C . ASN A 1 160 ? 28.975 0.699 -16.016 1.00 87.56 160 ASN A C 1
ATOM 1286 O O . ASN A 1 160 ? 29.538 -0.027 -16.835 1.00 87.56 160 ASN A O 1
ATOM 1290 N N . SER A 1 161 ? 28.590 1.944 -16.310 1.00 90.88 161 SER A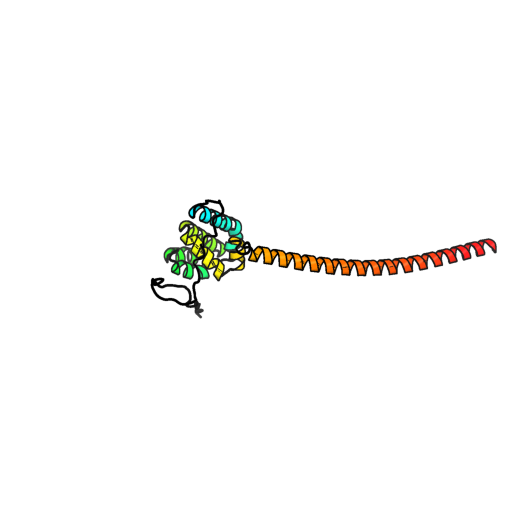 N 1
ATOM 1291 C CA . SER A 1 161 ? 28.813 2.575 -17.614 1.00 90.88 161 SER A CA 1
ATOM 1292 C C . SER A 1 161 ? 30.305 2.641 -17.953 1.00 90.88 161 SER A C 1
ATOM 1294 O O . SER A 1 161 ? 30.723 2.125 -18.988 1.00 90.88 161 SER A O 1
ATOM 1296 N N . ARG A 1 162 ? 31.143 3.130 -17.025 1.00 92.50 162 ARG A N 1
ATOM 1297 C CA . ARG A 1 162 ? 32.608 3.173 -17.200 1.00 92.50 162 ARG A CA 1
ATOM 1298 C C . ARG A 1 162 ? 33.227 1.788 -17.381 1.00 92.50 162 ARG A C 1
ATOM 1300 O O . ARG A 1 162 ? 34.177 1.632 -18.145 1.00 92.50 162 ARG A O 1
ATOM 1307 N N . MET A 1 163 ? 32.725 0.776 -16.674 1.00 90.19 163 MET A N 1
ATOM 1308 C CA . MET A 1 163 ? 33.190 -0.603 -16.848 1.00 90.19 163 MET A CA 1
ATOM 1309 C C . MET A 1 163 ? 32.828 -1.134 -18.242 1.00 90.19 163 MET A C 1
ATOM 1311 O O . MET A 1 163 ? 33.671 -1.735 -18.911 1.00 90.19 163 MET A O 1
ATOM 1315 N N . CYS A 1 164 ? 31.600 -0.879 -18.699 1.00 91.44 164 CYS A N 1
ATOM 1316 C CA . CYS A 1 164 ? 31.140 -1.267 -20.028 1.00 91.44 164 CYS A CA 1
ATOM 1317 C C . CYS A 1 164 ? 31.950 -0.570 -21.129 1.00 91.44 164 CYS A C 1
ATOM 1319 O O . CYS A 1 164 ? 32.429 -1.240 -22.042 1.00 91.44 164 CYS A O 1
ATOM 1321 N N . GLU A 1 165 ? 32.183 0.737 -20.993 1.00 93.12 165 GLU A N 1
ATOM 1322 C CA . GLU A 1 165 ? 33.001 1.540 -21.904 1.00 93.12 165 GLU A CA 1
ATOM 1323 C C . GLU A 1 165 ? 34.422 0.979 -22.018 1.00 93.12 165 GLU A C 1
ATOM 1325 O O . GLU A 1 165 ? 34.887 0.709 -23.121 1.00 93.12 165 GLU A O 1
ATOM 1330 N N . ARG A 1 166 ? 35.097 0.692 -20.895 1.00 93.56 166 ARG A N 1
ATOM 1331 C CA . ARG A 1 166 ? 36.440 0.081 -20.915 1.00 93.56 166 ARG A CA 1
ATOM 1332 C C . ARG A 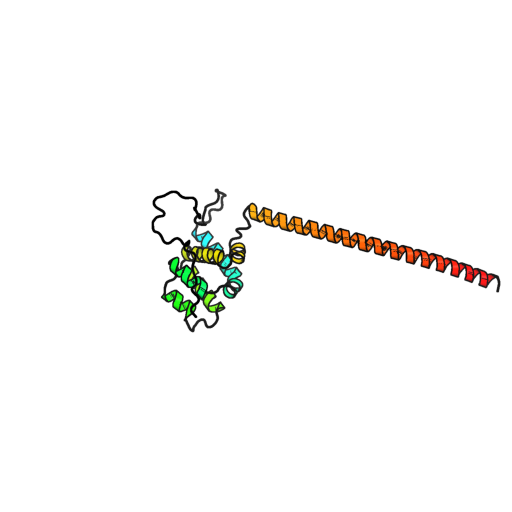1 166 ? 36.456 -1.253 -21.654 1.00 93.56 166 ARG A C 1
ATOM 1334 O O . ARG A 1 166 ? 37.372 -1.505 -22.439 1.00 93.56 166 ARG A O 1
ATOM 1341 N N . ARG A 1 167 ? 35.446 -2.095 -21.418 1.00 92.88 167 ARG A N 1
ATOM 1342 C CA . ARG A 1 167 ? 35.318 -3.398 -22.079 1.00 92.88 167 ARG A CA 1
ATOM 1343 C C . ARG A 1 167 ? 35.085 -3.241 -23.581 1.00 92.88 167 ARG A C 1
ATOM 1345 O O . ARG A 1 167 ? 35.690 -3.970 -24.362 1.00 92.88 167 ARG A O 1
ATOM 1352 N N . LEU A 1 168 ? 34.242 -2.294 -23.991 1.00 92.75 168 LEU A N 1
ATOM 1353 C CA . LEU A 1 168 ? 34.006 -1.984 -25.401 1.00 92.75 168 LEU A CA 1
ATOM 1354 C C . LEU A 1 168 ? 35.268 -1.430 -26.065 1.00 92.75 168 LEU A C 1
ATOM 1356 O O . LEU A 1 168 ? 35.677 -1.966 -27.087 1.00 92.75 168 LEU A O 1
ATOM 1360 N N . SER A 1 169 ? 35.949 -0.465 -25.448 1.00 94.81 169 SER A N 1
ATOM 1361 C CA . SER A 1 169 ? 37.204 0.094 -25.963 1.00 94.81 169 SER A CA 1
ATOM 1362 C C . SER A 1 169 ? 38.294 -0.965 -26.121 1.00 94.81 169 SER A C 1
ATOM 1364 O O . SER A 1 169 ? 39.031 -0.954 -27.104 1.00 94.81 169 SER A O 1
ATOM 1366 N N . GLN A 1 170 ? 38.388 -1.924 -25.195 1.00 95.31 170 GLN A N 1
ATOM 1367 C CA . GLN A 1 170 ? 39.304 -3.054 -25.346 1.00 95.31 170 GLN A CA 1
ATOM 1368 C C . GLN A 1 170 ? 38.929 -3.936 -26.542 1.00 95.31 170 GLN A C 1
ATOM 1370 O O . GLN A 1 170 ? 39.807 -4.306 -27.315 1.00 95.31 170 GLN A O 1
ATOM 1375 N N . ARG A 1 171 ? 37.639 -4.238 -26.726 1.00 94.44 171 ARG A N 1
ATOM 1376 C CA . ARG A 1 171 ? 37.167 -5.013 -27.882 1.00 94.44 171 ARG A CA 1
ATOM 1377 C C . ARG A 1 171 ? 37.398 -4.284 -29.206 1.00 94.44 171 ARG A C 1
ATOM 1379 O O . ARG A 1 171 ? 37.801 -4.936 -30.160 1.00 94.44 171 ARG A O 1
ATOM 1386 N N . CYS A 1 172 ? 37.184 -2.969 -29.257 1.00 93.56 172 CYS A N 1
ATOM 1387 C CA . CYS A 1 172 ? 37.450 -2.165 -30.450 1.00 93.56 172 CYS A CA 1
ATOM 1388 C C . CYS A 1 172 ? 38.932 -2.199 -30.823 1.00 93.56 172 CYS A C 1
ATOM 1390 O O . CYS A 1 172 ? 39.239 -2.487 -31.971 1.00 93.56 172 CYS A O 1
ATOM 1392 N N . ARG A 1 173 ? 39.842 -2.018 -29.853 1.00 95.56 173 ARG A N 1
ATOM 1393 C CA . ARG A 1 173 ? 41.290 -2.125 -30.105 1.00 95.56 173 ARG A CA 1
ATOM 1394 C C . ARG A 1 173 ? 41.680 -3.482 -30.685 1.00 95.56 173 ARG A C 1
ATOM 1396 O O . ARG A 1 173 ? 42.339 -3.532 -31.712 1.00 95.56 173 ARG A O 1
ATOM 1403 N N . MET A 1 174 ? 41.207 -4.571 -30.078 1.00 94.44 174 MET A N 1
ATOM 1404 C CA . MET A 1 174 ? 41.466 -5.925 -30.583 1.00 94.44 174 MET A CA 1
ATOM 1405 C C . MET A 1 174 ? 40.931 -6.117 -32.009 1.00 94.44 174 MET A C 1
ATOM 1407 O O . MET A 1 174 ? 41.615 -6.676 -32.859 1.00 94.44 174 MET A O 1
ATOM 1411 N N . ALA A 1 175 ? 39.711 -5.649 -32.283 1.00 95.19 175 ALA A N 1
ATOM 1412 C CA . ALA A 1 175 ? 39.113 -5.751 -33.611 1.00 95.19 175 ALA A CA 1
ATOM 1413 C C . ALA A 1 175 ? 39.874 -4.919 -34.658 1.00 95.19 175 ALA A C 1
ATOM 1415 O O . ALA A 1 175 ? 39.997 -5.338 -35.806 1.00 95.19 175 ALA A O 1
ATOM 1416 N N . GLU A 1 176 ? 40.395 -3.758 -34.268 1.00 95.88 176 GLU A N 1
ATOM 1417 C CA . GLU A 1 176 ? 41.172 -2.875 -35.135 1.00 95.88 176 GLU A CA 1
ATOM 1418 C C . GLU A 1 176 ? 42.566 -3.442 -35.439 1.00 95.88 176 GLU A C 1
ATOM 1420 O O . GLU A 1 176 ? 43.014 -3.385 -36.583 1.00 95.88 176 GLU A O 1
ATOM 1425 N N . GLU A 1 177 ? 43.211 -4.091 -34.465 1.00 96.25 177 GLU A N 1
ATOM 1426 C CA . GLU A 1 177 ? 44.453 -4.844 -34.682 1.00 96.25 177 GLU A CA 1
ATOM 1427 C C . GLU A 1 177 ? 44.254 -6.009 -35.663 1.00 96.25 177 GLU A C 1
ATOM 1429 O O . GLU A 1 177 ? 45.032 -6.161 -36.606 1.00 96.25 177 GLU A O 1
ATOM 1434 N N . GLU A 1 178 ? 43.194 -6.804 -35.489 1.00 95.56 178 GLU A N 1
ATOM 1435 C CA . GLU A 1 178 ? 42.868 -7.905 -36.407 1.00 95.56 178 GLU A CA 1
ATOM 1436 C C . GLU A 1 178 ? 42.549 -7.398 -37.815 1.00 95.56 178 GLU A C 1
ATOM 1438 O O . GLU A 1 178 ? 43.019 -7.963 -38.806 1.00 95.56 178 GLU A O 1
ATOM 1443 N N . ARG A 1 179 ? 41.805 -6.291 -37.916 1.00 96.25 179 ARG A N 1
ATOM 1444 C CA . ARG A 1 179 ? 41.529 -5.630 -39.193 1.00 96.25 179 ARG A CA 1
ATOM 1445 C C . ARG A 1 179 ? 42.822 -5.185 -39.876 1.00 96.25 179 ARG A C 1
ATOM 1447 O O . ARG A 1 179 ? 43.003 -5.485 -41.052 1.00 96.25 179 ARG A O 1
ATOM 1454 N N . SER A 1 180 ? 43.722 -4.524 -39.150 1.00 96.81 180 SER A N 1
ATOM 1455 C CA . SER A 1 180 ? 45.013 -4.065 -39.679 1.00 96.81 180 SER A CA 1
ATOM 1456 C C . SER A 1 180 ? 45.875 -5.234 -40.178 1.00 96.81 180 SER A C 1
ATOM 1458 O O . SER A 1 180 ? 46.402 -5.193 -41.292 1.00 96.81 180 SER A O 1
ATOM 1460 N N . ARG A 1 181 ? 45.936 -6.340 -39.419 1.00 96.56 181 ARG A N 1
ATOM 1461 C CA . ARG A 1 181 ? 46.628 -7.575 -39.836 1.00 96.56 181 ARG A CA 1
ATOM 1462 C C . ARG A 1 181 ? 46.036 -8.164 -41.116 1.00 96.56 181 ARG A C 1
ATOM 1464 O O . ARG A 1 181 ? 46.779 -8.540 -42.023 1.00 96.56 181 ARG A O 1
ATOM 1471 N N . ALA A 1 182 ? 44.709 -8.238 -41.203 1.00 95.75 182 ALA A N 1
ATOM 1472 C CA . ALA A 1 182 ? 44.022 -8.742 -42.388 1.00 95.75 182 ALA A CA 1
ATOM 1473 C C . ALA A 1 182 ? 44.244 -7.837 -43.612 1.00 95.75 182 ALA A C 1
ATOM 1475 O O . ALA A 1 182 ? 44.473 -8.342 -44.712 1.00 95.75 182 ALA A O 1
ATOM 1476 N N . GLU A 1 183 ? 44.224 -6.514 -43.431 1.00 96.44 183 GLU A N 1
ATOM 1477 C CA . GLU A 1 183 ? 44.488 -5.537 -44.492 1.00 96.44 183 GLU A CA 1
ATOM 1478 C C . GLU A 1 183 ? 45.926 -5.640 -45.018 1.00 96.44 183 GLU A C 1
ATOM 1480 O O . GLU A 1 183 ? 46.110 -5.672 -46.238 1.00 96.44 183 GLU A O 1
ATOM 1485 N N . HIS A 1 184 ? 46.920 -5.772 -44.130 1.00 96.56 184 HIS A N 1
ATOM 1486 C CA . HIS A 1 184 ? 48.320 -5.984 -44.512 1.00 96.56 184 HIS A CA 1
ATOM 1487 C C . HIS A 1 184 ? 48.482 -7.264 -45.335 1.00 96.56 184 HIS A C 1
ATOM 1489 O O . HIS A 1 184 ? 48.971 -7.224 -46.464 1.00 96.56 184 HIS A O 1
ATOM 1495 N N . LYS A 1 185 ? 47.961 -8.389 -44.830 1.00 96.12 185 LYS A N 1
ATOM 1496 C CA . LYS A 1 185 ? 48.015 -9.677 -45.533 1.00 96.12 185 LYS A CA 1
ATOM 1497 C C . LYS A 1 185 ? 47.325 -9.616 -46.898 1.00 96.12 185 LYS A C 1
ATOM 1499 O O . LYS A 1 185 ? 47.802 -10.185 -47.875 1.00 96.12 185 LYS A O 1
ATOM 1504 N N . ALA A 1 186 ? 46.203 -8.905 -46.994 1.00 95.62 186 ALA A N 1
ATOM 1505 C CA . ALA A 1 186 ? 45.513 -8.712 -48.262 1.00 95.62 186 ALA A CA 1
ATOM 1506 C C . ALA A 1 186 ? 46.320 -7.841 -49.244 1.00 95.62 186 ALA A C 1
ATOM 1508 O O . ALA A 1 186 ? 46.248 -8.071 -50.450 1.00 95.62 186 ALA A O 1
ATOM 1509 N N . GLN A 1 187 ? 47.071 -6.844 -48.764 1.00 95.69 187 GLN A N 1
ATOM 1510 C CA . GLN A 1 187 ? 47.975 -6.045 -49.600 1.00 95.69 187 GLN A CA 1
ATOM 1511 C C . GLN A 1 187 ? 49.165 -6.862 -50.115 1.00 95.69 187 GLN A C 1
ATOM 1513 O O . GLN A 1 187 ? 49.499 -6.730 -51.294 1.00 95.69 187 GLN A O 1
ATOM 1518 N N . GLU A 1 188 ? 49.757 -7.708 -49.271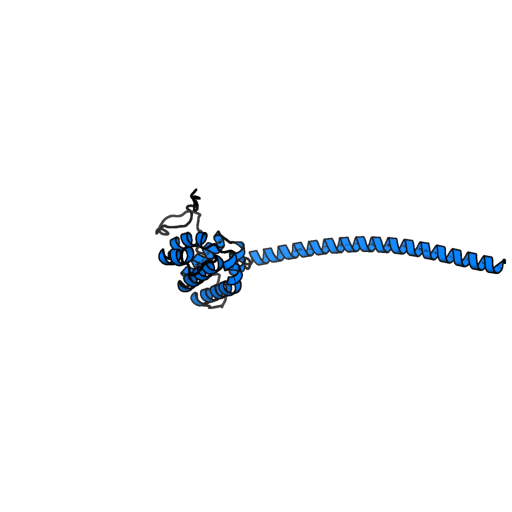 1.00 94.94 188 GLU A N 1
ATOM 1519 C CA . GLU A 1 188 ? 50.846 -8.622 -49.645 1.00 94.94 188 GLU A CA 1
ATOM 1520 C C . GLU A 1 188 ? 50.393 -9.601 -50.728 1.00 94.94 188 GLU A C 1
ATOM 1522 O O . GLU A 1 188 ? 50.974 -9.630 -51.809 1.00 94.94 188 GLU A O 1
ATOM 1527 N N . LEU A 1 189 ? 49.277 -10.305 -50.505 1.00 94.44 189 LEU A N 1
ATOM 1528 C CA . LEU A 1 189 ? 48.718 -11.242 -51.487 1.00 94.44 189 LEU A CA 1
ATOM 1529 C C . LEU A 1 189 ? 48.375 -10.559 -52.819 1.00 94.44 189 LEU A C 1
ATOM 1531 O O . LEU A 1 189 ? 48.536 -11.151 -53.886 1.00 94.44 189 LEU A O 1
ATOM 1535 N N . ARG A 1 190 ? 47.908 -9.302 -52.786 1.00 93.19 190 ARG A N 1
ATOM 1536 C CA . ARG A 1 190 ? 47.687 -8.515 -54.011 1.00 93.19 190 ARG A CA 1
ATOM 1537 C C . ARG A 1 190 ? 48.994 -8.226 -54.745 1.00 93.19 190 ARG A C 1
ATOM 1539 O O . ARG A 1 190 ? 49.013 -8.327 -55.968 1.00 93.19 190 ARG A O 1
ATOM 1546 N N . HIS A 1 191 ? 50.061 -7.874 -54.028 1.00 93.56 191 HIS A N 1
ATOM 1547 C CA . HIS A 1 191 ? 51.376 -7.659 -54.634 1.00 93.56 191 HIS A CA 1
ATOM 1548 C C . HIS A 1 191 ? 51.943 -8.948 -55.229 1.00 93.56 191 HIS A C 1
ATOM 1550 O O . HIS A 1 191 ? 52.378 -8.927 -56.377 1.00 93.56 191 HIS A O 1
ATOM 1556 N N . GLU A 1 192 ? 51.885 -10.062 -54.499 1.00 92.50 192 GLU A N 1
ATOM 1557 C CA . GLU A 1 192 ? 52.326 -11.372 -54.993 1.00 92.50 192 GLU A CA 1
ATOM 1558 C C . GLU A 1 192 ? 51.566 -11.778 -56.259 1.00 92.50 192 GLU A C 1
ATOM 1560 O O . GLU A 1 192 ? 52.184 -12.173 -57.246 1.00 92.50 192 GLU A O 1
ATOM 1565 N N . ARG A 1 193 ? 50.236 -11.602 -56.283 1.00 91.38 193 ARG A N 1
ATOM 1566 C CA . ARG A 1 193 ? 49.425 -11.894 -57.474 1.00 91.38 193 ARG A CA 1
ATOM 1567 C C . ARG A 1 193 ? 49.862 -11.067 -58.683 1.00 91.38 193 ARG A C 1
ATOM 1569 O O . ARG A 1 193 ? 50.038 -11.619 -59.762 1.00 91.38 193 ARG A O 1
ATOM 1576 N N . LEU A 1 194 ? 50.074 -9.763 -58.498 1.00 91.75 194 LEU A N 1
ATOM 1577 C CA . LEU A 1 194 ? 50.530 -8.869 -59.569 1.00 91.75 194 LEU A CA 1
ATOM 1578 C C . LEU A 1 194 ? 51.949 -9.198 -60.053 1.00 91.75 194 LEU A C 1
ATOM 1580 O O . LEU A 1 194 ? 52.259 -8.984 -61.222 1.00 91.75 194 LEU A O 1
ATOM 1584 N N . GLN A 1 195 ? 52.824 -9.692 -59.173 1.00 88.25 195 GLN A N 1
ATOM 1585 C CA . GLN A 1 195 ? 54.150 -10.166 -59.570 1.00 88.25 195 GLN A CA 1
ATOM 1586 C C . GLN A 1 195 ? 54.049 -11.451 -60.394 1.00 88.25 195 GLN A C 1
ATOM 1588 O O . GLN A 1 195 ? 54.658 -11.526 -61.456 1.00 88.25 195 GLN A O 1
ATOM 1593 N N . LEU A 1 196 ? 53.242 -12.424 -59.963 1.00 86.75 196 LEU A N 1
ATOM 1594 C CA . LEU A 1 196 ? 53.009 -13.657 -60.719 1.00 86.75 196 LEU A CA 1
ATOM 1595 C C . LEU A 1 196 ? 52.408 -13.378 -62.105 1.00 86.75 196 LEU A C 1
ATOM 1597 O O . LEU A 1 196 ? 52.893 -13.926 -63.085 1.00 86.75 196 LEU A O 1
ATOM 1601 N N . GLU A 1 197 ? 51.432 -12.470 -62.208 1.00 81.88 197 GLU A N 1
ATOM 1602 C CA . GLU A 1 197 ? 50.845 -12.029 -63.488 1.00 81.88 197 GLU A CA 1
ATOM 1603 C C . GLU A 1 197 ? 51.851 -11.309 -64.409 1.00 81.88 197 GLU A C 1
ATOM 1605 O O . GLU A 1 197 ? 51.618 -11.195 -65.607 1.00 81.88 197 GLU A O 1
ATOM 1610 N N . ARG A 1 198 ? 52.959 -10.788 -63.865 1.00 78.06 198 ARG A N 1
ATOM 1611 C CA . ARG A 1 198 ? 54.003 -10.095 -64.637 1.00 78.06 198 ARG A CA 1
ATOM 1612 C C . ARG A 1 198 ? 55.116 -11.036 -65.115 1.00 78.06 198 ARG A C 1
ATOM 1614 O O . ARG A 1 198 ? 55.807 -10.697 -66.072 1.00 78.06 198 ARG A O 1
ATOM 1621 N N . PHE A 1 199 ? 55.324 -12.161 -64.432 1.00 68.25 199 PHE A N 1
ATOM 1622 C CA . PHE A 1 199 ? 56.400 -13.121 -64.714 1.00 68.25 199 PHE A CA 1
ATOM 1623 C C . PHE A 1 199 ? 55.913 -14.458 -65.306 1.00 68.25 199 PHE A C 1
ATOM 1625 O O . PHE A 1 199 ? 56.757 -15.300 -65.619 1.00 68.25 199 PHE A O 1
ATOM 1632 N N . GLY A 1 200 ? 54.600 -14.662 -65.448 1.00 54.25 200 GLY A N 1
ATOM 1633 C CA . GLY A 1 200 ? 53.979 -15.782 -66.172 1.00 54.25 200 GLY A CA 1
ATOM 1634 C C . GLY A 1 200 ? 53.440 -15.354 -67.528 1.00 54.25 200 GLY A C 1
ATOM 1635 O O . GLY A 1 200 ? 53.485 -16.197 -68.449 1.00 54.25 200 GLY A O 1
#

pLDDT: mean 73.24, std 21.09, range [27.55, 96.81]

InterPro domains:
  IPR001315 CARD domain [PF00619] (50-135)
  IPR001315 CARD domain [PS50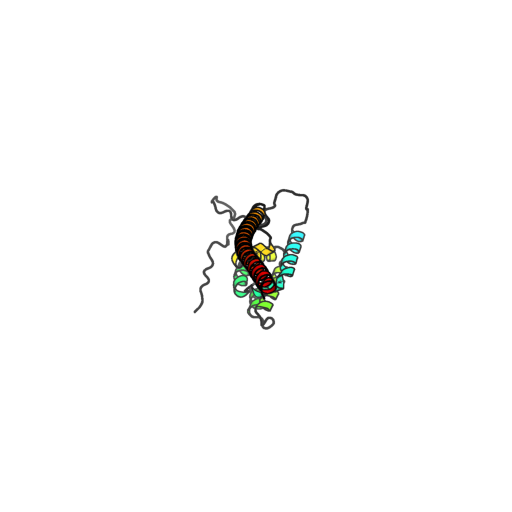209] (45-137)
  IPR011029 Death-like domain superfamily [G3DSA:1.10.533.10] (46-137)
  IPR011029 Death-like domain superfamily [SSF47986] (48-138)

Foldseek 3Di:
DDPPPPDPPPPDDDPPVPDDDDPDPPDLPPPDDPDDPDPDDPLNVQVVLLVLCVVCLVVCLVPDALVVLVVQCVSLVLDHPVLSCCLPPDPVQPDSSSSSVSLSVSLVVSGPSSSSSVLVSCCVPPVVVSCVRVVVLPDPVNVVVVVVVVVVVVVVVVVVVVVVVVVVVVVVVVVVVVVVVVVVVVVVVVVVVVVVVVVD

Organism: NCBI:txid80966

Sequence (200 aa):
MKSDISFPSSICTNPQCLSGEGPKQKVCLFRGGPETEDSLTFPERCEELWDRVEGVRHKLTRILNPAKLTPYLRQCKVIDEQDEDEVLNSTQYPLRISKAGRLLDILRGQGPRGLQAFMESLEFYHPDQYTQLTGEKEGPEGLTQFLLLEVRKLREQLRNSRMCERRLSQRCRMAEEERSRAEHKAQELRHERLQLERFG